Protein 4BJ1 (pdb70)

Nearest PDB structures (foldseek):
  4bj1-assembly1_A-2  TM=1.004E+00  e=2.760E-48  Saccharomyces cerevisiae S288C
  4bj6-assembly1_B  TM=9.660E-01  e=1.696E-40  Saccharomyces cerevisiae
  7tji-assembly1_D  TM=7.196E-01  e=2.154E-09  Saccharomyces cerevisiae
  7tjh-assembly1_D  TM=7.181E-01  e=1.135E-08  Saccharomyces cerevisiae
  5zr1-assembly1_D  TM=7.259E-01  e=1.060E-07  Saccharomyces cerevisiae S288C

CATH classification: 1.20.120.1650 (+1 more: 3.40.50.12060)

Foldseek 3Di:
DAPLVVVLVQLLVLLVVLLLAPVLPVVLLVVLLVQPQDQAAEEEEEAPCQAPSSVSNSVVSNVVSNVVHPAAEAEAECAVQFVVVDPVLVVQVVRVVPPPDQAYEYEYEEEAAVHGDPVSLVVVLVSVQVQVVDRSYYYYYYYYYCDPVNQVVNCVSDPHDYDYHYDDDDDLVRVLVSLLVSSQDCPPPPDPLSVVSNVLSVVQCVVCPFQNVQQSVVLSVDSHNSVQSSQQLSCLSVVDPGSVSSSCCRGPVRHSVRPDD

Secondary structure (DSSP, 8-state):
---HHHHHHHHHHHHHHHHH--TT-HHHHHHHHHHHSSSS-EEEEEE----HHHHHHHHHHHHHHHHH-SSEEEEEE-HHHH----HHHHHHHHHHT-TT-SSEEEEEEEEE-----HHHHHHHHHHHHHHHH-TTEEEEEEEEE--HHHHHHHHHH-SSPEEEEEPPPPPHHHHHHHHHHHT---SSTT-HHHHHHHHHHHHHHHSTTSHHHHHHHHHHH-SSHHHHHHHHHHHHHHH-SSHHHHHHIIIII--TTTS--

Radius of gyration: 22.46 Å; Cα contacts (8 Å, |Δi|>4): 338; chains: 1; bounding box: 41×47×64 Å

Structure (mmCIF, N/CA/C/O backbone):
data_4BJ1
#
_entry.id   4BJ1
#
_cell.length_a   78.360
_cell.length_b   78.360
_cell.length_c   236.210
_cell.angle_alpha   90.00
_cell.angle_beta   90.00
_cell.angle_gamma   120.00
#
_symmetry.space_group_name_H-M   'P 65 2 2'
#
loop_
_entity.id
_entity.type
_entity.pdbx_description
1 polymer 'PROTEIN RIF2'
2 non-polymer 'CHLORIDE ION'
3 water water
#
loop_
_atom_site.group_PDB
_atom_site.id
_atom_site.type_symbol
_atom_site.label_atom_id
_atom_site.label_alt_id
_atom_site.label_comp_id
_atom_site.label_asym_id
_atom_site.label_entity_id
_atom_site.label_seq_id
_atom_site.pdbx_PDB_ins_code
_atom_site.Cartn_x
_atom_site.Cartn_y
_atom_site.Cartn_z
_atom_site.occupancy
_atom_site.B_iso_or_equiv
_atom_site.auth_seq_id
_atom_site.auth_comp_id
_atom_site.auth_asym_id
_atom_site.auth_atom_id
_atom_site.pdbx_PDB_model_num
ATOM 1 N N . HIS A 1 7 ? 48.787 29.420 -0.159 1.00 118.30 68 HIS A N 1
ATOM 2 C CA . HIS A 1 7 ? 47.616 29.259 -1.019 1.00 116.92 68 HIS A CA 1
ATOM 3 C C . HIS A 1 7 ? 46.514 28.334 -0.417 1.00 116.13 68 HIS A C 1
ATOM 4 O O . HIS A 1 7 ? 45.324 28.575 -0.668 1.00 114.98 68 HIS A O 1
ATOM 6 N N . VAL A 1 8 ? 46.890 27.288 0.368 1.00 108.36 69 VAL A N 1
ATOM 7 C CA . VAL A 1 8 ? 45.880 26.394 0.973 1.00 102.73 69 VAL A CA 1
ATOM 8 C C . VAL A 1 8 ? 45.904 26.523 2.487 1.00 102.00 69 VAL A C 1
ATOM 9 O O . VAL A 1 8 ? 46.574 25.748 3.182 1.00 101.69 69 VAL A O 1
ATOM 13 N N . PHE A 1 9 ? 45.156 27.516 2.987 1.00 94.68 70 PHE A N 1
ATOM 14 C CA . PHE A 1 9 ? 45.103 27.903 4.390 1.00 90.96 70 PHE A CA 1
ATOM 15 C C . PHE A 1 9 ? 44.455 26.833 5.281 1.00 90.81 70 PHE A C 1
ATOM 16 O O . PHE A 1 9 ? 43.238 26.819 5.559 1.00 89.99 70 PHE A O 1
ATOM 24 N N . TYR A 1 10 ? 45.319 25.889 5.678 1.00 83.30 71 TYR A N 1
ATOM 25 C CA . TYR A 1 10 ? 44.974 24.757 6.513 1.00 78.49 71 TYR A CA 1
ATOM 26 C C . TYR A 1 10 ? 44.708 25.247 7.937 1.00 81.04 71 TYR A C 1
ATOM 27 O O . TYR A 1 10 ? 43.794 24.742 8.575 1.00 80.34 71 TYR A O 1
ATOM 36 N N . GLN A 1 11 ? 45.424 26.284 8.397 1.00 75.88 72 GLN A N 1
ATOM 37 C CA . GLN A 1 11 ? 45.207 26.885 9.705 1.00 73.64 72 GLN A CA 1
ATOM 38 C C . GLN A 1 11 ? 43.739 27.313 9.894 1.00 74.64 72 GLN A C 1
ATOM 39 O O . GLN A 1 11 ? 43.206 27.175 10.991 1.00 73.84 72 GLN A O 1
ATOM 45 N N . LYS A 1 12 ? 43.085 27.797 8.828 1.00 70.71 73 LYS A N 1
ATOM 46 C CA . LYS A 1 12 ? 41.674 28.180 8.874 1.00 68.70 73 LYS A CA 1
ATOM 47 C C . LYS A 1 12 ? 40.814 26.927 9.127 1.00 72.60 73 LYS A C 1
ATOM 48 O O . LYS A 1 12 ? 39.979 26.955 10.034 1.00 72.69 73 LYS A O 1
ATOM 54 N N . PHE A 1 13 ? 41.068 25.819 8.368 1.00 67.04 74 PHE A N 1
ATOM 55 C CA . PHE A 1 13 ? 40.384 24.539 8.495 1.00 63.18 74 PHE A CA 1
ATOM 56 C C . PHE A 1 13 ? 40.655 23.967 9.870 1.00 68.20 74 PHE A C 1
ATOM 57 O O . PHE A 1 13 ? 39.707 23.668 10.592 1.00 67.91 74 PHE A O 1
ATOM 65 N N . LYS A 1 14 ? 41.951 23.819 10.237 1.00 64.63 75 LYS A N 1
ATOM 66 C CA . LYS A 1 14 ? 42.438 23.275 11.498 1.00 62.49 75 LYS A CA 1
ATOM 67 C C . LYS A 1 14 ? 41.696 23.897 12.663 1.00 66.48 75 LYS A C 1
ATOM 68 O O . LYS A 1 14 ? 41.080 23.161 13.436 1.00 65.39 75 LYS A O 1
ATOM 74 N N . SER A 1 15 ? 41.732 25.253 12.776 1.00 62.87 76 SER A N 1
ATOM 75 C CA . SER A 1 15 ? 41.107 25.970 13.878 1.00 61.39 76 SER A CA 1
ATOM 76 C C . SER A 1 15 ? 39.581 25.759 13.916 1.00 64.27 76 SER A C 1
ATOM 77 O O . SER A 1 15 ? 39.011 25.590 15.002 1.00 61.83 76 SER A O 1
ATOM 80 N N . MET A 1 16 ? 38.931 25.749 12.736 1.00 61.03 77 MET A N 1
ATOM 81 C CA . MET A 1 16 ? 37.482 25.589 12.623 1.00 59.81 77 MET A CA 1
ATOM 82 C C . MET A 1 16 ? 37.053 24.155 12.925 1.00 64.03 77 MET A C 1
ATOM 83 O O . MET A 1 16 ? 35.985 23.936 13.521 1.00 63.86 77 MET A O 1
ATOM 88 N N . ALA A 1 17 ? 37.883 23.182 12.501 1.00 60.05 78 ALA A N 1
ATOM 89 C CA . ALA A 1 17 ? 37.657 21.760 12.718 1.00 58.70 78 ALA A CA 1
ATOM 90 C C . ALA A 1 17 ? 37.819 21.490 14.210 1.00 64.07 78 ALA A C 1
ATOM 91 O O . ALA A 1 17 ? 36.976 20.818 14.796 1.00 65.03 78 ALA A O 1
ATOM 93 N N . LEU A 1 18 ? 38.847 22.067 14.843 1.00 60.65 79 LEU A N 1
ATOM 94 C CA . LEU A 1 18 ? 39.055 21.898 16.270 1.00 60.33 79 LEU A CA 1
ATOM 95 C C . LEU A 1 18 ? 37.899 22.424 17.094 1.00 63.19 79 LEU A C 1
ATOM 96 O O . LEU A 1 18 ? 37.384 21.679 17.935 1.00 64.49 79 LEU A O 1
ATOM 101 N N . GLN A 1 19 ? 37.389 23.629 16.764 1.00 57.03 80 GLN A N 1
ATOM 102 C CA . GLN A 1 19 ? 36.212 24.185 17.434 1.00 53.91 80 GLN A CA 1
ATOM 103 C C . GLN A 1 19 ? 34.959 23.339 17.177 1.00 57.68 80 GLN A C 1
ATOM 104 O O . GLN A 1 19 ? 34.252 23.054 18.139 1.00 57.73 80 GLN A O 1
ATOM 110 N N . GLU A 1 20 ? 34.717 22.876 15.918 1.00 53.54 81 GLU A N 1
ATOM 111 C CA . GLU A 1 20 ? 33.527 22.074 15.655 1.00 52.87 81 GLU A CA 1
ATOM 112 C C . GLU A 1 20 ? 33.570 20.730 16.316 1.00 62.18 81 GLU A C 1
ATOM 113 O O . GLU A 1 20 ? 32.547 20.307 16.836 1.00 63.16 81 GLU A O 1
ATOM 119 N N . LEU A 1 21 ? 34.739 20.057 16.325 1.00 61.09 82 LEU A N 1
ATOM 120 C CA . LEU A 1 21 ? 34.895 18.753 16.972 1.00 60.85 82 LEU A CA 1
ATOM 121 C C . LEU A 1 21 ? 34.590 18.943 18.475 1.00 63.42 82 LEU A C 1
ATOM 122 O O . LEU A 1 21 ? 33.786 18.187 19.025 1.00 62.15 82 LEU A O 1
ATOM 127 N N . GLY A 1 22 ? 35.089 20.048 19.053 1.00 59.57 83 GLY A N 1
ATOM 128 C CA . GLY A 1 22 ? 34.795 20.437 20.427 1.00 58.76 83 GLY A CA 1
ATOM 129 C C . GLY A 1 22 ? 33.302 20.553 20.667 1.00 63.26 83 GLY A C 1
ATOM 130 O O . GLY A 1 22 ? 32.745 19.864 21.522 1.00 64.44 83 GLY A O 1
ATOM 131 N N . THR A 1 23 ? 32.636 21.361 19.851 1.00 59.55 84 THR A N 1
ATOM 132 C CA . THR A 1 23 ? 31.184 21.577 19.844 1.00 59.05 84 THR A CA 1
ATOM 133 C C . THR A 1 23 ? 30.386 20.283 19.655 1.00 66.19 84 THR A C 1
ATOM 134 O O . THR A 1 23 ? 29.436 20.047 20.404 1.00 68.98 84 THR A O 1
ATOM 138 N N . ASN A 1 24 ? 30.768 19.466 18.663 1.00 62.30 85 ASN A N 1
ATOM 139 C CA . ASN A 1 24 ? 30.145 18.185 18.345 1.00 63.47 85 ASN A CA 1
ATOM 140 C C . ASN A 1 24 ? 30.148 17.260 19.535 1.00 67.15 85 ASN A C 1
ATOM 141 O O . ASN A 1 24 ? 29.096 16.739 19.854 1.00 68.15 85 ASN A O 1
ATOM 146 N N . TYR A 1 25 ? 31.297 17.095 20.215 1.00 62.57 86 TYR A N 1
ATOM 147 C CA . TYR A 1 25 ? 31.427 16.290 21.428 1.00 62.97 86 TYR A CA 1
ATOM 148 C C . TYR A 1 25 ? 30.462 16.783 22.499 1.00 69.47 86 TYR A C 1
ATOM 149 O O . TYR A 1 25 ? 29.691 15.982 23.032 1.00 72.67 86 TYR A O 1
ATOM 158 N N . LEU A 1 26 ? 30.462 18.102 22.776 1.00 64.15 87 LEU A N 1
ATOM 159 C CA . LEU A 1 26 ? 29.618 18.693 23.825 1.00 63.80 87 LEU A CA 1
ATOM 160 C C . LEU A 1 26 ? 28.121 18.783 23.495 1.00 68.71 87 LEU A C 1
ATOM 161 O O . LEU A 1 26 ? 27.328 19.214 24.348 1.00 69.59 87 LEU A O 1
ATOM 166 N N . SER A 1 27 ? 27.736 18.377 22.276 1.00 65.25 88 SER A N 1
ATOM 167 C CA . SER A 1 27 ? 26.359 18.393 21.791 1.00 65.54 88 SER A CA 1
ATOM 168 C C . SER A 1 27 ? 25.477 17.424 22.568 1.00 71.52 88 SER A C 1
ATOM 169 O O . SER A 1 27 ? 25.910 16.307 22.894 1.00 72.12 88 SER A O 1
ATOM 172 N N . ILE A 1 28 ? 24.238 17.864 22.859 1.00 69.09 89 ILE A N 1
ATOM 173 C CA . ILE A 1 28 ? 23.187 17.085 23.543 1.00 71.01 89 ILE A CA 1
ATOM 174 C C . ILE A 1 28 ? 21.932 17.019 22.645 1.00 80.57 89 ILE A C 1
ATOM 175 O O . ILE A 1 28 ? 20.802 17.007 23.126 1.00 83.49 89 ILE A O 1
ATOM 180 N N . SER A 1 29 ? 22.152 17.004 21.322 1.00 78.81 90 SER A N 1
ATOM 181 C CA . SER A 1 29 ? 21.106 16.971 20.304 1.00 81.99 90 SER A CA 1
ATOM 182 C C . SER A 1 29 ? 20.497 15.581 20.194 1.00 92.97 90 SER A C 1
ATOM 183 O O . SER A 1 29 ? 19.364 15.454 19.718 1.00 96.38 90 SER A O 1
ATOM 186 N N . TYR A 1 30 ? 21.245 14.533 20.637 1.00 91.01 91 TYR A N 1
ATOM 187 C CA . TYR A 1 30 ? 20.765 13.144 20.648 1.00 94.63 91 TYR A CA 1
ATOM 188 C C . TYR A 1 30 ? 19.631 12.986 21.671 1.00 102.46 91 TYR A C 1
ATOM 189 O O . TYR A 1 30 ? 18.781 12.107 21.521 1.00 107.46 91 TYR A O 1
ATOM 198 N N . VAL A 1 31 ? 19.602 13.877 22.681 1.00 95.72 92 VAL A N 1
ATOM 199 C CA . VAL A 1 31 ? 18.583 13.939 23.716 1.00 96.71 92 VAL A CA 1
ATOM 200 C C . VAL A 1 31 ? 17.880 15.350 23.654 1.00 100.88 92 VAL A C 1
ATOM 201 O O . VAL A 1 31 ? 18.129 16.225 24.491 1.00 98.42 92 VAL A O 1
ATOM 205 N N . PRO A 1 32 ? 17.010 15.595 22.628 1.00 100.21 93 PRO A N 1
ATOM 206 C CA . PRO A 1 32 ? 16.352 16.916 22.516 1.00 100.16 93 PRO A CA 1
ATOM 207 C C . PRO A 1 32 ? 15.476 17.281 23.707 1.00 105.77 93 PRO A C 1
ATOM 208 O O . PRO A 1 32 ? 15.297 18.461 24.000 1.00 104.54 93 PRO A O 1
ATOM 212 N N . SER A 1 33 ? 14.950 16.256 24.396 1.00 104.90 94 SER A N 1
ATOM 213 C CA . SER A 1 33 ? 14.128 16.370 25.592 1.00 106.28 94 SER A CA 1
ATOM 214 C C . SER A 1 33 ? 14.893 17.047 26.728 1.00 107.85 94 SER A C 1
ATOM 215 O O . SER A 1 33 ? 14.261 17.703 27.554 1.00 108.58 94 SER A O 1
ATOM 218 N N . LEU A 1 34 ? 16.245 16.915 26.753 1.00 101.32 95 LEU A N 1
ATOM 219 C CA . LEU A 1 34 ? 17.103 17.498 27.792 1.00 98.47 95 LEU A CA 1
ATOM 220 C C . LEU A 1 34 ? 17.192 19.019 27.731 1.00 103.93 95 LEU A C 1
ATOM 221 O O . LEU A 1 34 ? 17.017 19.670 28.761 1.00 104.29 95 LEU A O 1
ATOM 226 N N . SER A 1 35 ? 17.497 19.580 26.547 1.00 100.54 96 SER A N 1
ATOM 227 C CA . SER A 1 35 ? 17.617 21.026 26.326 1.00 99.79 96 SER A CA 1
ATOM 228 C C . SER A 1 35 ? 16.361 21.758 26.841 1.00 106.77 96 SER A C 1
ATOM 229 O O . SER A 1 35 ? 16.481 22.746 27.573 1.00 106.28 96 SER A O 1
ATOM 232 N N . LYS A 1 36 ? 15.170 21.220 26.521 1.00 106.18 97 LYS A N 1
ATOM 233 C CA . LYS A 1 36 ? 13.889 21.745 26.977 1.00 109.01 97 LYS A CA 1
ATOM 234 C C . LYS A 1 36 ? 13.745 21.568 28.501 1.00 113.29 97 LYS A C 1
ATOM 235 O O . LYS A 1 36 ? 13.281 22.491 29.175 1.00 114.25 97 LYS A O 1
ATOM 237 N N . PHE A 1 37 ? 14.171 20.400 29.044 1.00 108.09 98 PHE A N 1
ATOM 238 C CA . PHE A 1 37 ? 14.102 20.093 30.481 1.00 107.01 98 PHE A CA 1
ATOM 239 C C . PHE A 1 37 ? 14.920 21.083 31.290 1.00 106.69 98 PHE A C 1
ATOM 240 O O . PHE A 1 37 ? 14.514 21.462 32.385 1.00 106.49 98 PHE A O 1
ATOM 248 N N . LEU A 1 38 ? 16.058 21.515 30.733 1.00 100.21 99 LEU A N 1
ATOM 249 C CA . LEU A 1 38 ? 16.943 22.463 31.387 1.00 97.38 99 LEU A CA 1
ATOM 250 C C . LEU A 1 38 ? 16.326 23.847 31.464 1.00 105.62 99 LEU A C 1
ATOM 251 O O . LEU A 1 38 ? 16.052 24.287 32.577 1.00 106.54 99 LEU A O 1
ATOM 256 N N . SER A 1 39 ? 15.999 24.489 30.314 1.00 104.05 100 SER A N 1
ATOM 257 C CA . SER A 1 39 ? 15.359 25.823 30.302 1.00 105.72 100 SER A CA 1
ATOM 258 C C . SER A 1 39 ? 14.093 25.925 31.185 1.00 112.18 100 SER A C 1
ATOM 259 O O . SER A 1 39 ? 13.814 26.993 31.725 1.00 112.62 100 SER A O 1
ATOM 262 N N . LYS A 1 40 ? 13.354 24.808 31.329 1.00 110.53 101 LYS A N 1
ATOM 263 C CA . LYS A 1 40 ? 12.140 24.686 32.134 1.00 113.97 101 LYS A CA 1
ATOM 264 C C . LYS A 1 40 ? 12.468 24.824 33.631 1.00 120.17 101 LYS A C 1
ATOM 265 O O . LYS A 1 40 ? 11.797 25.574 34.351 1.00 122.18 101 LYS A O 1
ATOM 271 N N . ASN A 1 41 ? 13.497 24.094 34.094 1.00 115.04 102 ASN A N 1
ATOM 272 C CA . ASN A 1 41 ? 13.863 24.059 35.500 1.00 113.97 102 ASN A CA 1
ATOM 273 C C . ASN A 1 41 ? 14.900 25.093 35.912 1.00 115.53 102 ASN A C 1
ATOM 274 O O . ASN A 1 41 ? 14.820 25.580 37.036 1.00 116.57 102 ASN A O 1
ATOM 279 N N . LEU A 1 42 ? 15.856 25.432 35.032 1.00 108.91 103 LEU A N 1
ATOM 280 C CA . LEU A 1 42 ? 16.955 26.357 35.334 1.00 106.55 103 LEU A CA 1
ATOM 281 C C . LEU A 1 42 ? 16.682 27.824 35.091 1.00 110.83 103 LEU A C 1
ATOM 282 O O . LEU A 1 42 ? 17.183 28.647 35.863 1.00 110.04 103 LEU A O 1
ATOM 287 N N . ARG A 1 43 ? 15.974 28.161 33.986 1.00 107.54 104 ARG A N 1
ATOM 288 C CA . ARG A 1 43 ? 15.689 29.544 33.577 1.00 109.16 104 ARG A CA 1
ATOM 289 C C . ARG A 1 43 ? 14.395 30.091 34.200 1.00 114.76 104 ARG A C 1
ATOM 290 O O . ARG A 1 43 ? 13.667 30.841 33.551 1.00 119.50 104 ARG A O 1
ATOM 292 N N . SER A 1 44 ? 14.125 29.735 35.466 1.00 108.25 105 SER A N 1
ATOM 293 C CA . SER A 1 44 ? 12.964 30.211 36.223 1.00 110.42 105 SER A CA 1
ATOM 294 C C . SER A 1 44 ? 13.398 30.663 37.616 1.00 110.66 105 SER A C 1
ATOM 295 O O . SER A 1 44 ? 14.590 30.619 37.931 1.00 105.83 105 SER A O 1
ATOM 298 N N . MET A 1 45 ? 12.442 31.130 38.434 1.00 110.02 106 MET A N 1
ATOM 299 C CA . MET A 1 45 ? 12.709 31.602 39.792 1.00 107.73 106 MET A CA 1
ATOM 300 C C . MET A 1 45 ? 12.192 30.586 40.827 1.00 109.29 106 MET A C 1
ATOM 301 O O . MET A 1 45 ? 12.133 30.886 42.024 1.00 107.46 106 MET A O 1
ATOM 306 N N . LYS A 1 46 ? 11.852 29.364 40.356 1.00 106.44 107 LYS A N 1
ATOM 307 C CA . LYS A 1 46 ? 11.364 28.261 41.187 1.00 106.98 107 LYS A CA 1
ATOM 308 C C . LYS A 1 46 ? 12.536 27.383 41.658 1.00 106.20 107 LYS A C 1
ATOM 309 O O . LYS A 1 46 ? 13.394 27.030 40.849 1.00 102.54 107 LYS A O 1
ATOM 311 N N . ASN A 1 47 ? 12.587 27.054 42.971 1.00 102.93 108 ASN A N 1
ATOM 312 C CA . ASN A 1 47 ? 13.639 26.188 43.522 1.00 99.67 108 ASN A CA 1
ATOM 313 C C . ASN A 1 47 ? 13.382 24.764 43.063 1.00 107.26 108 ASN A C 1
ATOM 314 O O . ASN A 1 47 ? 12.266 24.273 43.232 1.00 111.87 108 ASN A O 1
ATOM 319 N N . CYS A 1 48 ? 14.387 24.085 42.510 1.00 102.67 109 CYS A N 1
ATOM 320 C CA . CYS A 1 48 ? 14.220 22.665 42.195 1.00 104.97 109 CYS A CA 1
ATOM 321 C C . CYS A 1 48 ? 15.520 21.892 42.306 1.00 99.91 109 CYS A C 1
ATOM 322 O O . CYS A 1 48 ? 16.613 22.442 42.183 1.00 95.22 109 CYS A O 1
ATOM 325 N N . ILE A 1 49 ? 15.357 20.616 42.620 1.00 95.06 110 ILE A N 1
ATOM 326 C CA . ILE A 1 49 ? 16.406 19.644 42.764 1.00 92.05 110 ILE A CA 1
ATOM 327 C C . ILE A 1 49 ? 16.289 18.731 41.551 1.00 96.59 110 ILE A C 1
ATOM 328 O O . ILE A 1 49 ? 15.209 18.189 41.298 1.00 99.83 110 ILE A O 1
ATOM 333 N N . VAL A 1 50 ? 17.383 18.620 40.767 1.00 89.92 111 VAL A N 1
ATOM 334 C CA . VAL A 1 50 ? 17.444 17.791 39.561 1.00 90.25 111 VAL A CA 1
ATOM 335 C C . VAL A 1 50 ? 18.477 16.687 39.731 1.00 92.95 111 VAL A C 1
ATOM 336 O O . VAL A 1 50 ? 19.619 16.968 40.089 1.00 90.55 111 VAL A O 1
ATOM 340 N N . PHE A 1 51 ? 18.083 15.441 39.439 1.00 91.60 112 PHE A N 1
ATOM 341 C CA . PHE A 1 51 ? 18.968 14.281 39.438 1.00 90.50 112 PHE A CA 1
ATOM 342 C C . PHE A 1 51 ? 19.212 13.868 37.995 1.00 92.16 112 PHE A C 1
ATOM 343 O O . PHE A 1 51 ? 18.281 13.814 37.190 1.00 93.66 112 PHE A O 1
ATOM 351 N N . PHE A 1 52 ? 20.473 13.596 37.662 1.00 85.11 113 PHE A N 1
ATOM 352 C CA . PHE A 1 52 ? 20.869 13.138 36.331 1.00 82.04 113 PHE A CA 1
ATOM 353 C C . PHE A 1 52 ? 21.355 11.703 36.500 1.00 87.82 113 PHE A C 1
ATOM 354 O O . PHE A 1 52 ? 22.488 11.479 36.944 1.00 85.65 113 PHE A O 1
ATOM 362 N N . ASP A 1 53 ? 20.442 10.736 36.284 1.00 88.98 114 ASP A N 1
ATOM 363 C CA . ASP A 1 53 ? 20.753 9.312 36.439 1.00 91.46 114 ASP A CA 1
ATOM 364 C C . ASP A 1 53 ? 21.242 8.736 35.125 1.00 92.85 114 ASP A C 1
ATOM 365 O O . ASP A 1 53 ? 20.936 9.271 34.058 1.00 91.46 114 ASP A O 1
ATOM 370 N N . LYS A 1 54 ? 21.980 7.618 35.218 1.00 88.82 115 LYS A N 1
ATOM 371 C CA . LYS A 1 54 ? 22.553 6.885 34.106 1.00 87.87 115 LYS A CA 1
ATOM 372 C C . LYS A 1 54 ? 23.550 7.768 33.318 1.00 88.67 115 LYS A C 1
ATOM 373 O O . LYS A 1 54 ? 23.699 7.612 32.092 1.00 89.79 115 LYS A O 1
ATOM 375 N N . VAL A 1 55 ? 24.261 8.681 34.042 1.00 81.42 116 VAL A N 1
ATOM 376 C CA . VAL A 1 55 ? 25.325 9.526 33.449 1.00 78.43 116 VAL A CA 1
ATOM 377 C C . VAL A 1 55 ? 26.566 8.636 33.569 1.00 81.67 116 VAL A C 1
ATOM 378 O O . VAL A 1 55 ? 27.270 8.641 34.592 1.00 80.78 116 VAL A O 1
ATOM 382 N N . GLU A 1 56 ? 26.715 7.753 32.561 1.00 78.02 117 GLU A N 1
ATOM 383 C CA . GLU A 1 56 ? 27.697 6.675 32.532 1.00 77.74 117 GLU A CA 1
ATOM 384 C C . GLU A 1 56 ? 28.966 7.000 31.832 1.00 79.18 117 GLU A C 1
ATOM 385 O O . GLU A 1 56 ? 29.898 6.182 31.810 1.00 78.75 117 GLU A O 1
ATOM 391 N N . HIS A 1 57 ? 29.007 8.190 31.228 1.00 74.33 118 HIS A N 1
ATOM 392 C CA . HIS A 1 57 ? 30.139 8.607 30.422 1.00 72.57 118 HIS A CA 1
ATOM 393 C C . HIS A 1 57 ? 30.557 10.017 30.666 1.00 74.94 118 HIS A C 1
ATOM 394 O O . HIS A 1 57 ? 29.731 10.903 30.870 1.00 71.71 118 HIS A O 1
ATOM 401 N N . ILE A 1 58 ? 31.864 10.233 30.615 1.00 74.88 119 ILE A N 1
ATOM 402 C CA . ILE A 1 58 ? 32.400 11.569 30.796 1.00 75.08 119 ILE A CA 1
ATOM 403 C C . ILE A 1 58 ? 31.910 12.500 29.672 1.00 76.79 119 ILE A C 1
ATOM 404 O O . ILE A 1 58 ? 31.605 13.660 29.947 1.00 75.96 119 ILE A O 1
ATOM 409 N N . HIS A 1 59 ? 31.725 11.938 28.452 1.00 72.06 120 HIS A N 1
ATOM 410 C CA . HIS A 1 59 ? 31.175 12.608 27.279 1.00 72.08 120 HIS A CA 1
ATOM 411 C C . HIS A 1 59 ? 29.821 13.220 27.592 1.00 75.93 120 HIS A C 1
ATOM 412 O O . HIS A 1 59 ? 29.563 14.358 27.190 1.00 79.50 120 HIS A O 1
ATOM 419 N N . GLN A 1 60 ? 28.954 12.457 28.278 1.00 69.21 121 GLN A N 1
ATOM 420 C CA . GLN A 1 60 ? 27.598 12.840 28.650 1.00 69.16 121 GLN A CA 1
ATOM 421 C C . GLN A 1 60 ? 27.615 13.951 29.675 1.00 74.04 121 GLN A C 1
ATOM 422 O O . GLN A 1 60 ? 26.901 14.929 29.505 1.00 75.26 121 GLN A O 1
ATOM 428 N N . TYR A 1 61 ? 28.406 13.787 30.750 1.00 69.56 122 TYR A N 1
ATOM 429 C CA . TYR A 1 61 ? 28.585 14.750 31.827 1.00 67.61 122 TYR A CA 1
ATOM 430 C C . TYR A 1 61 ? 29.011 16.108 31.261 1.00 73.30 122 TYR A C 1
ATOM 431 O O . TYR A 1 61 ? 28.360 17.119 31.569 1.00 74.27 122 TYR A O 1
ATOM 440 N N . ALA A 1 62 ? 30.071 16.130 30.397 1.00 68.80 123 ALA A N 1
ATOM 441 C CA . ALA A 1 62 ? 30.574 17.346 29.749 1.00 68.28 123 ALA A CA 1
ATOM 442 C C . ALA A 1 62 ? 29.440 18.039 28.946 1.00 76.26 123 ALA A C 1
ATOM 443 O O . ALA A 1 62 ? 29.275 19.261 29.038 1.00 77.67 123 ALA A O 1
ATOM 445 N N . GLY A 1 63 ? 28.626 17.235 28.254 1.00 73.71 124 GLY A N 1
ATOM 446 C CA . GLY A 1 63 ? 27.497 17.702 27.462 1.00 75.27 124 GLY A CA 1
ATOM 447 C C . GLY A 1 63 ? 26.405 18.339 28.292 1.00 78.42 124 GLY A C 1
ATOM 448 O O . GLY A 1 63 ? 25.881 19.385 27.915 1.00 80.83 124 GLY A O 1
ATOM 449 N N . ILE A 1 64 ? 26.044 17.706 29.410 1.00 73.28 125 ILE A N 1
ATOM 450 C CA . ILE A 1 64 ? 24.995 18.174 30.318 1.00 73.56 125 ILE A CA 1
ATOM 451 C C . ILE A 1 64 ? 25.483 19.449 30.947 1.00 80.45 125 ILE A C 1
ATOM 452 O O . ILE A 1 64 ? 24.742 20.437 31.014 1.00 80.67 125 ILE A O 1
ATOM 457 N N . ASP A 1 65 ? 26.749 19.417 31.414 1.00 78.16 126 ASP A N 1
ATOM 458 C CA . ASP A 1 65 ? 27.360 20.550 32.073 1.00 77.85 126 ASP A CA 1
ATOM 459 C C . ASP A 1 65 ? 27.340 21.798 31.193 1.00 82.83 126 ASP A C 1
ATOM 460 O O . ASP A 1 65 ? 26.788 22.802 31.648 1.00 83.86 126 ASP A O 1
ATOM 465 N N . ARG A 1 66 ? 27.833 21.712 29.921 1.00 77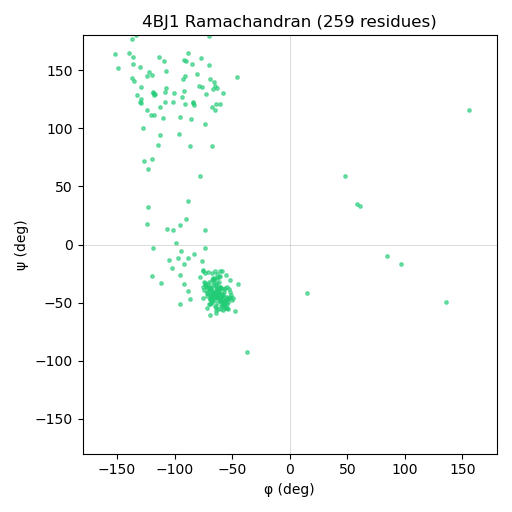.85 127 ARG A N 1
ATOM 466 C CA . ARG A 1 66 ? 27.803 22.829 28.987 1.00 80.12 127 ARG A CA 1
ATOM 467 C C . ARG A 1 66 ? 26.371 23.349 28.784 1.00 85.75 127 ARG A C 1
ATOM 468 O O . ARG A 1 66 ? 26.160 24.559 28.808 1.00 87.43 127 ARG A O 1
ATOM 476 N N . ALA A 1 67 ? 25.400 22.439 28.593 1.00 81.44 128 ALA A N 1
ATOM 477 C CA . ALA A 1 67 ? 23.996 22.785 28.402 1.00 82.90 128 ALA A CA 1
ATOM 478 C C . ALA A 1 67 ? 23.451 23.540 29.621 1.00 87.66 128 ALA A C 1
ATOM 479 O O . ALA A 1 67 ? 22.662 24.470 29.450 1.00 89.16 128 ALA A O 1
ATOM 481 N N . VAL A 1 68 ? 23.906 23.163 30.848 1.00 82.89 129 VAL A N 1
ATOM 482 C CA . VAL A 1 68 ? 23.531 23.817 32.105 1.00 81.59 129 VAL A CA 1
ATOM 483 C C . VAL A 1 68 ? 24.173 25.200 32.108 1.00 88.56 129 VAL A C 1
ATOM 484 O O . VAL A 1 68 ? 23.466 26.197 32.286 1.00 88.69 129 VAL A O 1
ATOM 488 N N . SER A 1 69 ? 25.510 25.240 31.834 1.00 87.05 130 SER A N 1
ATOM 489 C CA . SER A 1 69 ? 26.382 26.416 31.730 1.00 89.11 130 SER A CA 1
ATOM 490 C C . SER A 1 69 ? 25.747 27.480 30.803 1.00 97.60 130 SER A C 1
ATOM 491 O O . SER A 1 69 ? 25.626 28.639 31.204 1.00 100.52 130 SER A O 1
ATOM 494 N N . GLU A 1 70 ? 25.237 27.062 29.639 1.00 94.70 131 GLU A N 1
ATOM 495 C CA . GLU A 1 70 ? 24.582 27.938 28.682 1.00 98.90 131 GLU A CA 1
ATOM 496 C C . GLU A 1 70 ? 23.226 28.403 29.141 1.00 103.90 131 GLU A C 1
ATOM 497 O O . GLU A 1 70 ? 22.904 29.563 28.915 1.00 106.96 131 GLU A O 1
ATOM 503 N N . THR A 1 71 ? 22.408 27.516 29.739 1.00 99.67 132 THR A N 1
ATOM 504 C CA . THR A 1 71 ? 21.052 27.874 30.206 1.00 101.23 132 THR A CA 1
ATOM 505 C C . THR A 1 71 ? 21.113 28.979 31.278 1.00 106.78 132 THR A C 1
ATOM 506 O O . THR A 1 71 ? 20.286 29.899 31.262 1.00 108.43 132 THR A O 1
ATOM 510 N N . LEU A 1 72 ? 22.134 28.913 32.158 1.00 102.35 133 LEU A N 1
ATOM 511 C CA . LEU A 1 72 ? 22.351 29.906 33.204 1.00 101.83 133 LEU A CA 1
ATOM 512 C C . LEU A 1 72 ? 22.837 31.252 32.631 1.00 111.91 133 LEU A C 1
ATOM 513 O O . LEU A 1 72 ? 22.595 32.305 33.238 1.00 112.94 133 LEU A O 1
ATOM 518 N N . SER A 1 73 ? 23.452 31.219 31.430 1.00 111.77 134 SER A N 1
ATOM 519 C CA . SER A 1 73 ? 23.892 32.425 30.713 1.00 116.19 134 SER A CA 1
ATOM 520 C C . SER A 1 73 ? 22.672 33.222 30.196 1.00 121.67 134 SER A C 1
ATOM 521 O O . SER A 1 73 ? 22.720 34.449 30.165 1.00 123.91 134 SER A O 1
ATOM 524 N N . LEU A 1 74 ? 21.573 32.520 29.841 1.00 117.98 135 LEU A N 1
ATOM 525 C CA . LEU A 1 74 ? 20.302 33.102 29.377 1.00 121.48 135 LEU A CA 1
ATOM 526 C C . LEU A 1 74 ? 19.587 33.876 30.506 1.00 124.24 135 LEU A C 1
ATOM 527 O O . LEU A 1 74 ? 18.862 34.831 30.220 1.00 127.33 135 LEU A O 1
ATOM 532 N N . VAL A 1 75 ? 19.775 33.431 31.777 1.00 116.21 136 VAL A N 1
ATOM 533 C CA . VAL A 1 75 ? 19.184 34.008 32.995 1.00 113.72 136 VAL A CA 1
ATOM 534 C C . VAL A 1 75 ? 19.618 35.474 33.171 1.00 118.25 136 VAL A C 1
ATOM 535 O O . VAL A 1 75 ? 20.820 35.763 33.245 1.00 116.31 136 VAL A O 1
ATOM 539 N N . ASP A 1 76 ? 18.619 36.384 33.211 1.00 117.62 137 ASP A N 1
ATOM 540 C CA . ASP A 1 76 ? 18.785 37.842 33.337 1.00 120.41 137 ASP A CA 1
ATOM 541 C C . ASP A 1 76 ? 18.797 38.348 34.818 1.00 118.91 137 ASP A C 1
ATOM 542 O O . ASP A 1 76 ? 18.539 39.537 35.087 1.00 122.03 137 ASP A O 1
ATOM 547 N N . ILE A 1 77 ? 19.116 37.430 35.756 1.00 105.96 138 ILE A N 1
ATOM 548 C CA . ILE A 1 77 ? 19.173 37.622 37.205 1.00 100.27 138 ILE A CA 1
ATOM 549 C C . ILE A 1 77 ? 20.515 37.078 37.692 1.00 96.65 138 ILE A C 1
ATOM 550 O O . ILE A 1 77 ? 21.078 36.208 37.028 1.00 96.86 138 ILE A O 1
ATOM 555 N N . ASN A 1 78 ? 21.050 37.589 38.809 1.00 87.63 139 ASN A N 1
ATOM 556 C CA . ASN A 1 78 ? 22.331 37.099 39.328 1.00 84.01 139 ASN A CA 1
ATOM 557 C C . ASN A 1 78 ? 22.328 35.587 39.630 1.00 84.85 139 ASN A C 1
ATOM 558 O O . ASN A 1 78 ? 21.403 35.068 40.258 1.00 83.95 139 ASN A O 1
ATOM 563 N N . VAL A 1 79 ? 23.352 34.880 39.117 1.00 79.54 140 VAL A N 1
ATOM 564 C CA . VAL A 1 79 ? 23.551 33.436 39.267 1.00 74.45 140 VAL A CA 1
ATOM 565 C C . VAL A 1 79 ? 24.876 33.254 39.988 1.00 78.64 140 VAL A C 1
ATOM 566 O O . VAL A 1 79 ? 25.847 33.912 39.637 1.00 80.20 140 VAL A O 1
ATOM 570 N N . VAL A 1 80 ? 24.875 32.437 41.055 1.00 75.24 141 VAL A N 1
ATOM 571 C CA . VAL A 1 80 ? 26.007 32.086 41.924 1.00 75.24 141 VAL A CA 1
ATOM 572 C C . VAL A 1 80 ? 26.174 30.569 41.819 1.00 81.27 141 VAL A C 1
ATOM 573 O O . VAL A 1 80 ? 25.185 29.858 41.621 1.00 80.68 141 VAL A O 1
ATOM 577 N N . ILE A 1 81 ? 27.425 30.087 41.889 1.00 79.76 142 ILE A N 1
ATOM 578 C CA . ILE A 1 81 ? 27.728 28.672 41.791 1.00 79.19 142 ILE A CA 1
ATOM 579 C C . ILE A 1 81 ? 28.396 28.203 43.060 1.00 83.67 142 ILE A C 1
ATOM 580 O O . ILE A 1 81 ? 29.363 28.822 43.520 1.00 85.72 142 ILE A O 1
ATOM 585 N N . ILE A 1 82 ? 27.895 27.087 43.610 1.00 78.15 143 ILE A N 1
ATOM 586 C CA . ILE A 1 82 ? 28.476 26.441 44.775 1.00 78.88 143 ILE A CA 1
ATOM 587 C C . ILE A 1 82 ? 28.667 24.976 44.436 1.00 84.30 143 ILE A C 1
ATOM 588 O O . ILE A 1 82 ? 27.723 24.313 44.012 1.00 81.09 143 ILE A O 1
ATOM 593 N N . GLU A 1 83 ? 29.925 24.508 44.520 1.00 85.53 144 GLU A N 1
ATOM 594 C CA . GLU A 1 83 ? 30.282 23.127 44.234 1.00 86.11 144 GLU A CA 1
ATOM 595 C C . GLU A 1 83 ? 30.292 22.386 45.566 1.00 95.85 144 GLU A C 1
ATOM 596 O O . GLU A 1 83 ? 31.132 22.653 46.436 1.00 100.03 144 GLU A O 1
ATOM 602 N N . MET A 1 84 ? 29.302 21.506 45.753 1.00 92.22 145 MET A N 1
ATOM 603 C CA . MET A 1 84 ? 29.062 20.782 47.003 1.00 94.41 145 MET A CA 1
ATOM 604 C C . MET A 1 84 ? 29.903 19.518 47.206 1.00 103.63 145 MET A C 1
ATOM 605 O O . MET A 1 84 ? 29.874 18.934 48.296 1.00 105.70 145 MET A O 1
ATOM 610 N N . ASN A 1 85 ? 30.647 19.106 46.165 1.00 102.41 146 ASN A N 1
ATOM 611 C CA . ASN A 1 85 ? 31.498 17.914 46.162 1.00 105.35 146 ASN A CA 1
ATOM 612 C C . ASN A 1 85 ? 32.521 17.902 47.270 1.00 119.02 146 ASN A C 1
ATOM 613 O O . ASN A 1 85 ? 32.543 16.961 48.072 1.00 121.39 146 ASN A O 1
ATOM 618 N N . ASP A 1 86 ? 33.330 18.975 47.346 1.00 121.02 147 ASP A N 1
ATOM 619 C CA . ASP A 1 86 ? 34.366 19.128 48.360 1.00 128.10 147 ASP A CA 1
ATOM 620 C C . ASP A 1 86 ? 33.795 19.144 49.788 1.00 135.98 147 ASP A C 1
ATOM 621 O O . ASP A 1 86 ? 34.432 18.620 50.695 1.00 141.05 147 ASP A O 1
ATOM 626 N N . TYR A 1 87 ? 32.570 19.668 49.959 1.00 129.94 148 TYR A N 1
ATOM 627 C CA . TYR A 1 87 ? 31.873 19.810 51.237 1.00 132.08 148 TYR A CA 1
ATOM 628 C C . TYR A 1 87 ? 31.347 18.518 51.904 1.00 137.26 148 TYR A C 1
ATOM 629 O O . TYR A 1 87 ? 31.631 18.293 53.083 1.00 141.74 148 TYR A O 1
ATOM 638 N N . LEU A 1 88 ? 30.533 17.720 51.175 1.00 129.88 149 LEU A N 1
ATOM 639 C CA . LEU A 1 88 ? 29.803 16.547 51.681 1.00 130.98 149 LEU A CA 1
ATOM 640 C C . LEU A 1 88 ? 30.539 15.199 51.684 1.00 137.73 149 LEU A C 1
ATOM 641 O O . LEU A 1 88 ? 30.444 14.480 52.685 1.00 142.15 149 LEU A O 1
ATOM 646 N N . MET A 1 89 ? 31.211 14.826 50.565 1.00 131.72 150 MET A N 1
ATOM 647 C CA . MET A 1 89 ? 31.912 13.541 50.397 1.00 133.70 150 MET A CA 1
ATOM 648 C C . MET A 1 89 ? 32.969 13.253 51.481 1.00 145.24 150 MET A C 1
ATOM 649 O O . MET A 1 89 ? 33.225 12.082 51.776 1.00 149.58 150 MET A O 1
ATOM 651 N N . LYS A 1 90 ? 33.539 14.319 52.094 1.00 143.20 151 LYS A N 1
ATOM 652 C CA . LYS A 1 90 ? 34.558 14.300 53.158 1.00 164.02 151 LYS A CA 1
ATOM 653 C C . LYS A 1 90 ? 34.396 13.178 54.197 1.00 178.85 151 LYS A C 1
ATOM 654 O O . LYS A 1 90 ? 35.255 12.305 54.311 1.00 135.21 151 LYS A O 1
ATOM 660 N N . THR A 1 126 ? 24.704 31.182 60.309 1.00 138.00 187 THR A N 1
ATOM 661 C CA . THR A 1 126 ? 25.224 30.593 61.543 1.00 144.64 187 THR A CA 1
ATOM 662 C C . THR A 1 126 ? 26.256 29.492 61.290 1.00 148.06 187 THR A C 1
ATOM 663 O O . THR A 1 126 ? 27.260 29.433 62.000 1.00 151.87 187 THR A O 1
ATOM 665 N N . SER A 1 127 ? 26.006 28.623 60.293 1.00 139.73 188 SER A N 1
ATOM 666 C CA . SER A 1 127 ? 26.899 27.515 59.931 1.00 139.57 188 SER A CA 1
ATOM 667 C C . SER A 1 127 ? 27.962 27.938 58.900 1.00 139.81 188 SER A C 1
ATOM 668 O O . SER A 1 127 ? 27.827 28.989 58.278 1.00 136.40 188 SER A O 1
ATOM 671 N N . ASP A 1 128 ? 29.013 27.119 58.732 1.00 137.68 189 ASP A N 1
ATOM 672 C CA . ASP A 1 128 ? 30.120 27.342 57.790 1.00 135.66 189 ASP A CA 1
ATOM 673 C C . ASP A 1 128 ? 29.604 27.536 56.359 1.00 129.14 189 ASP A C 1
ATOM 674 O O . ASP A 1 128 ? 30.029 28.463 55.663 1.00 126.78 189 ASP A O 1
ATOM 679 N N . LEU A 1 129 ? 28.699 26.631 55.933 1.00 120.16 190 LEU A N 1
ATOM 680 C CA . LEU A 1 129 ? 28.075 26.585 54.615 1.00 113.30 190 LEU A CA 1
ATOM 681 C C . LEU A 1 129 ? 27.218 27.817 54.397 1.00 114.81 190 LEU A C 1
ATOM 682 O O . LEU A 1 129 ? 27.438 28.544 53.432 1.00 112.18 190 LEU A O 1
ATOM 687 N N . MET A 1 130 ? 26.286 28.074 55.331 1.00 112.50 191 MET A N 1
ATOM 688 C CA . MET A 1 130 ? 25.381 29.219 55.357 1.00 110.63 191 MET A CA 1
ATOM 689 C C . MET A 1 130 ? 26.152 30.518 55.166 1.00 115.56 191 MET A C 1
ATOM 690 O O . MET A 1 130 ? 25.768 31.342 54.346 1.00 113.57 191 MET A O 1
ATOM 695 N N . MET A 1 131 ? 27.246 30.679 55.907 1.00 115.92 192 MET A N 1
ATOM 696 C CA . MET A 1 131 ? 28.110 31.848 55.878 1.00 117.69 192 MET A CA 1
ATOM 697 C C . MET A 1 131 ? 28.694 32.063 54.509 1.00 116.88 192 MET A C 1
ATOM 698 O O . MET A 1 131 ? 28.681 33.193 54.012 1.00 115.11 192 MET A O 1
ATOM 703 N N . MET A 1 132 ? 29.174 30.967 53.891 1.00 111.91 193 MET A N 1
ATOM 704 C CA . MET A 1 132 ? 29.770 30.966 52.562 1.00 109.70 193 MET A CA 1
ATOM 705 C C . MET A 1 132 ? 28.737 31.251 51.465 1.00 104.09 193 MET A C 1
ATOM 706 O O . MET A 1 132 ? 29.032 32.067 50.592 1.00 103.48 193 MET A O 1
ATOM 711 N N . VAL A 1 133 ? 27.535 30.602 51.520 1.00 93.90 194 VAL A N 1
ATOM 712 C CA . VAL A 1 133 ? 26.441 30.797 50.553 1.00 88.17 194 VAL A CA 1
ATOM 713 C C . VAL A 1 133 ? 26.011 32.258 50.559 1.00 90.28 194 VAL A C 1
ATOM 714 O O . VAL A 1 133 ? 25.944 32.872 49.498 1.00 88.08 194 VAL A O 1
ATOM 718 N N . MET A 1 134 ? 25.776 32.816 51.758 1.00 88.58 195 MET A N 1
ATOM 719 C CA . MET A 1 134 ? 25.336 34.198 51.958 1.00 88.90 195 MET A CA 1
ATOM 720 C C . MET A 1 134 ? 26.352 35.217 51.497 1.00 96.39 195 MET A C 1
ATOM 721 O O . MET A 1 134 ? 25.959 36.228 50.926 1.00 95.90 195 MET A O 1
ATOM 726 N N . ARG A 1 135 ? 27.650 34.954 51.725 1.00 97.30 196 ARG A N 1
ATOM 727 C CA . ARG A 1 135 ? 28.734 35.853 51.312 1.00 100.62 196 ARG A CA 1
ATOM 728 C C . ARG A 1 135 ? 28.690 36.065 49.799 1.00 101.62 196 ARG A C 1
ATOM 729 O O . ARG A 1 135 ? 28.787 37.208 49.331 1.00 103.28 196 ARG A O 1
ATOM 731 N N . LYS A 1 136 ? 28.489 34.949 49.050 1.00 92.94 197 LYS A N 1
ATOM 732 C CA . LYS A 1 136 ? 28.392 34.907 47.597 1.00 89.49 197 LYS A CA 1
ATOM 733 C C . LYS A 1 136 ? 27.158 35.663 47.151 1.00 91.73 197 LYS A C 1
ATOM 734 O O . LYS A 1 136 ? 27.293 36.607 46.378 1.00 92.46 197 LYS A O 1
ATOM 740 N N . ILE A 1 137 ? 25.974 35.308 47.720 1.00 86.24 198 ILE A N 1
ATOM 741 C CA . ILE A 1 137 ? 24.656 35.903 47.460 1.00 84.38 198 ILE A CA 1
ATOM 742 C C . ILE A 1 137 ? 24.606 37.378 47.810 1.00 90.99 198 ILE A C 1
ATOM 743 O O . ILE A 1 137 ? 23.784 38.087 47.247 1.00 90.32 198 ILE A O 1
ATOM 748 N N . ASN A 1 138 ? 25.483 37.861 48.690 1.00 92.57 199 ASN A N 1
ATOM 749 C CA . ASN A 1 138 ? 25.460 39.276 49.058 1.00 96.68 199 ASN A CA 1
ATOM 750 C C . ASN A 1 138 ? 25.992 40.238 47.973 1.00 104.61 199 ASN A C 1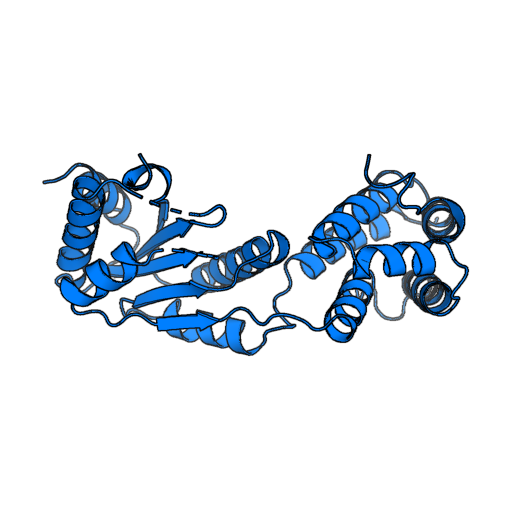
ATOM 751 O O . ASN A 1 138 ? 26.182 41.423 48.252 1.00 107.03 199 ASN A O 1
ATOM 756 N N . ASN A 1 139 ? 26.178 39.751 46.734 1.00 102.67 200 ASN A N 1
ATOM 757 C CA . ASN A 1 139 ? 26.606 40.581 45.605 1.00 105.93 200 ASN A CA 1
ATOM 758 C C . ASN A 1 139 ? 25.488 41.602 45.320 1.00 113.16 200 ASN A C 1
ATOM 759 O O . ASN A 1 139 ? 24.354 41.210 45.040 1.00 110.89 200 ASN A O 1
ATOM 764 N N . ASP A 1 140 ? 25.770 42.900 45.503 1.00 114.29 201 ASP A N 1
ATOM 765 C CA . ASP A 1 140 ? 24.754 43.930 45.262 1.00 115.14 201 ASP A CA 1
ATOM 766 C C . ASP A 1 140 ? 24.632 44.179 43.738 1.00 118.56 201 ASP A C 1
ATOM 767 O O . ASP A 1 140 ? 24.860 45.286 43.228 1.00 122.13 201 ASP A O 1
ATOM 772 N N . GLU A 1 141 ? 24.293 43.087 43.028 1.00 110.43 202 GLU A N 1
ATOM 773 C CA . GLU A 1 141 ? 24.142 42.982 41.585 1.00 111.10 202 GLU A CA 1
ATOM 774 C C . GLU A 1 141 ? 22.687 43.167 41.173 1.00 112.46 202 GLU A C 1
ATOM 775 O O . GLU A 1 141 ? 22.417 43.948 40.254 1.00 116.44 202 GLU A O 1
ATOM 781 N N . SER A 1 142 ? 21.761 42.405 41.820 1.00 101.55 203 SER A N 1
ATOM 782 C CA . SER A 1 142 ? 20.312 42.411 41.571 1.00 98.35 203 SER A CA 1
ATOM 783 C C . SER A 1 142 ? 19.578 42.030 42.836 1.00 93.50 203 SER A C 1
ATOM 784 O O . SER A 1 142 ? 20.211 41.536 43.759 1.00 91.88 203 SER A O 1
ATOM 787 N N . ILE A 1 143 ? 18.265 42.302 42.908 1.00 86.71 204 ILE A N 1
ATOM 788 C CA . ILE A 1 143 ? 17.428 42.000 44.073 1.00 83.67 204 ILE A CA 1
ATOM 789 C C . ILE A 1 143 ? 17.249 40.491 44.184 1.00 86.39 204 ILE A C 1
ATOM 790 O O . ILE A 1 143 ? 17.341 39.937 45.289 1.00 84.90 204 ILE A O 1
ATOM 795 N N . ASP A 1 144 ? 17.014 39.839 43.033 1.00 83.05 205 ASP A N 1
ATOM 796 C CA . ASP A 1 144 ? 16.830 38.395 42.946 1.00 81.25 205 ASP A CA 1
ATOM 797 C C . ASP A 1 144 ? 18.162 37.687 42.659 1.00 84.20 205 ASP A C 1
ATOM 798 O O . ASP A 1 144 ? 18.978 38.202 41.898 1.00 85.74 205 ASP A O 1
ATOM 803 N N . HIS A 1 145 ? 18.378 36.515 43.253 1.00 76.22 206 HIS A N 1
ATOM 804 C CA . HIS A 1 145 ? 19.593 35.723 43.066 1.00 74.62 206 HIS A CA 1
ATOM 805 C C . HIS A 1 145 ? 19.218 34.279 42.871 1.00 81.05 206 HIS A C 1
ATOM 806 O O . HIS A 1 145 ? 18.160 33.861 43.327 1.00 82.34 206 HIS A O 1
ATOM 813 N N . ILE A 1 146 ? 20.088 33.512 42.201 1.00 78.28 207 ILE A N 1
ATOM 814 C CA . ILE A 1 146 ? 19.933 32.080 41.972 1.00 77.20 207 ILE A CA 1
ATOM 815 C C . ILE A 1 146 ? 21.241 31.441 42.380 1.00 79.99 207 ILE A C 1
ATOM 816 O O . ILE A 1 146 ? 22.307 31.808 41.873 1.00 79.47 207 ILE A O 1
ATOM 821 N N . VAL A 1 147 ? 21.153 30.507 43.319 1.00 75.40 208 VAL A N 1
ATOM 822 C CA . VAL A 1 147 ? 22.283 29.752 43.809 1.00 73.90 208 VAL A CA 1
ATOM 823 C C . VAL A 1 147 ? 22.200 28.413 43.123 1.00 80.97 208 VAL A C 1
ATOM 824 O O . VAL A 1 147 ? 21.171 27.745 43.236 1.00 83.43 208 VAL A O 1
ATOM 828 N N . TYR A 1 148 ? 23.249 28.023 42.395 1.00 76.40 209 TYR A N 1
ATOM 829 C CA . TYR A 1 148 ? 23.289 26.737 41.729 1.00 75.64 209 TYR A CA 1
ATOM 830 C C . TYR A 1 148 ? 24.298 25.917 42.461 1.00 77.32 209 TYR A C 1
ATOM 831 O O . TYR A 1 148 ? 25.488 26.228 42.423 1.00 77.06 209 TYR A O 1
ATOM 840 N N . PHE A 1 149 ? 23.798 24.909 43.194 1.00 73.63 210 PHE A N 1
ATOM 841 C CA . PHE A 1 149 ? 24.582 23.951 43.970 1.00 73.21 210 PHE A CA 1
ATOM 842 C C . PHE A 1 149 ? 24.809 22.757 43.074 1.00 76.78 210 PHE A C 1
ATOM 843 O O . PHE A 1 149 ? 23.856 22.219 42.514 1.00 76.81 210 PHE A O 1
ATOM 851 N N . LYS A 1 150 ? 26.064 22.357 42.911 1.00 73.72 211 LYS A N 1
ATOM 852 C CA . LYS A 1 150 ? 26.422 21.255 42.029 1.00 73.93 211 LYS A CA 1
ATOM 853 C C . LYS A 1 150 ? 27.049 20.134 42.826 1.00 79.47 211 LYS A C 1
ATOM 854 O O . LYS A 1 150 ? 27.985 20.378 43.593 1.00 81.38 211 LYS A O 1
ATOM 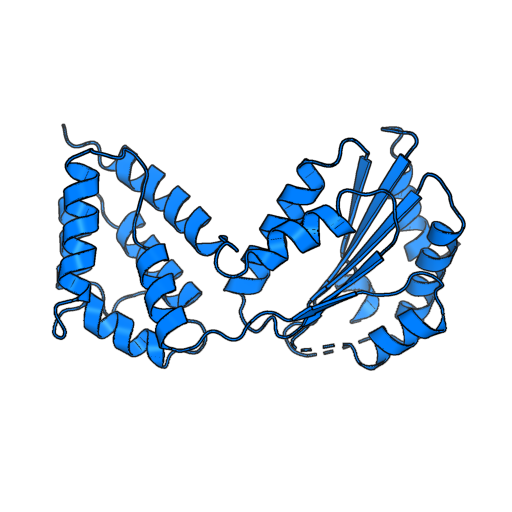860 N N . PHE A 1 151 ? 26.537 18.907 42.647 1.00 75.44 212 PHE A N 1
ATOM 861 C CA . PHE A 1 151 ? 27.062 17.724 43.323 1.00 77.15 212 PHE A CA 1
ATOM 862 C C . PHE A 1 151 ? 27.239 16.613 42.305 1.00 80.76 212 PHE A C 1
ATOM 863 O O . PHE A 1 151 ? 26.320 16.326 41.547 1.00 79.89 212 PHE A O 1
ATOM 871 N N . GLU A 1 152 ? 28.425 16.011 42.267 1.00 78.61 213 GLU A N 1
ATOM 872 C CA . GLU A 1 152 ? 28.769 14.979 41.301 1.00 79.62 213 GLU A CA 1
ATOM 873 C C . GLU A 1 152 ? 29.234 13.678 42.003 1.00 88.90 213 GLU A C 1
ATOM 874 O O . GLU A 1 152 ? 30.262 13.660 42.690 1.00 89.90 213 GLU A O 1
ATOM 880 N N . GLN A 1 153 ? 28.460 12.595 41.819 1.00 88.03 214 GLN A N 1
ATOM 881 C CA . GLN A 1 153 ? 28.719 11.280 42.402 1.00 92.01 214 GLN A CA 1
ATOM 882 C C . GLN A 1 153 ? 28.798 10.254 41.248 1.00 97.75 214 GLN A C 1
ATOM 883 O O . GLN A 1 153 ? 27.948 9.356 41.153 1.00 100.76 214 GLN A O 1
ATOM 885 N N . LEU A 1 154 ? 29.820 10.392 40.371 1.00 91.47 215 LEU A N 1
ATOM 886 C CA . LEU A 1 154 ? 29.925 9.591 39.147 1.00 91.02 215 LEU A CA 1
ATOM 887 C C . LEU A 1 154 ? 30.871 8.366 39.196 1.00 100.15 215 LEU A C 1
ATOM 888 O O . LEU A 1 154 ? 30.975 7.637 38.201 1.00 98.98 215 LEU A O 1
ATOM 893 N N . ASP A 1 155 ? 31.504 8.111 40.352 1.00 102.51 216 ASP A N 1
ATOM 894 C CA . ASP A 1 155 ? 32.350 6.927 40.574 1.00 106.94 216 ASP A CA 1
ATOM 895 C C . ASP A 1 155 ? 31.856 6.127 41.804 1.00 114.08 216 ASP A C 1
ATOM 896 O O . ASP A 1 155 ? 32.595 5.272 42.320 1.00 118.32 216 ASP A O 1
ATOM 901 N N . LYS A 1 156 ? 30.570 6.386 42.230 1.00 108.31 217 LYS A N 1
ATOM 902 C CA . LYS A 1 156 ? 29.829 5.754 43.343 1.00 124.03 217 LYS A CA 1
ATOM 903 C C . LYS A 1 156 ? 29.951 4.221 43.346 1.00 154.45 217 LYS A C 1
ATOM 904 O O . LYS A 1 156 ? 29.875 3.591 44.399 1.00 119.38 217 LYS A O 1
ATOM 910 N N . ILE A 1 163 ? 29.605 10.112 52.251 1.00 135.34 224 ILE A N 1
ATOM 911 C CA . ILE A 1 163 ? 28.879 11.374 52.431 1.00 132.09 224 ILE A CA 1
ATOM 912 C C . ILE A 1 163 ? 28.582 11.555 53.925 1.00 139.39 224 ILE A C 1
ATOM 913 O O . ILE A 1 163 ? 27.863 10.732 54.503 1.00 143.06 224 ILE A O 1
ATOM 918 N N . GLU A 1 164 ? 29.166 12.599 54.562 1.00 134.44 225 GLU A N 1
ATOM 919 C CA . GLU A 1 164 ? 28.991 12.854 56.003 1.00 137.21 225 GLU A CA 1
ATOM 920 C C . GLU A 1 164 ? 27.528 13.191 56.359 1.00 136.22 225 GLU A C 1
ATOM 921 O O . GLU A 1 164 ? 26.983 14.134 55.778 1.00 131.18 225 GLU A O 1
ATOM 923 N N . PRO A 1 165 ? 26.858 12.412 57.258 1.00 134.19 226 PRO A N 1
ATOM 924 C CA . PRO A 1 165 ? 25.445 12.706 57.588 1.00 132.34 226 PRO A CA 1
ATOM 925 C C . PRO A 1 165 ? 25.266 14.102 58.173 1.00 132.63 226 PRO A C 1
ATOM 926 O O . PRO A 1 165 ? 24.291 14.785 57.855 1.00 128.02 226 PRO A O 1
ATOM 930 N N . SER A 1 166 ? 26.249 14.523 58.994 1.00 131.34 227 SER A N 1
ATOM 931 C CA . SER A 1 166 ? 26.346 15.830 59.628 1.00 130.48 227 SER A CA 1
ATOM 932 C C . SER A 1 166 ? 26.477 16.941 58.576 1.00 126.88 227 SER A C 1
ATOM 933 O O . SER A 1 166 ? 25.798 17.964 58.692 1.00 124.63 227 SER A O 1
ATOM 936 N N . LYS A 1 167 ? 27.320 16.730 57.540 1.00 119.58 228 LYS A N 1
ATOM 937 C CA . LYS A 1 167 ? 27.515 17.712 56.467 1.00 113.68 228 LYS A CA 1
ATOM 938 C C . LYS A 1 167 ? 26.274 17.870 55.570 1.00 111.07 228 LYS A C 1
ATOM 939 O O . LYS A 1 167 ? 25.959 18.989 55.150 1.00 105.87 228 LYS A O 1
ATOM 945 N N . LEU A 1 168 ? 25.570 16.747 55.311 1.00 108.64 229 LEU A N 1
ATOM 946 C CA . LEU A 1 168 ? 24.354 16.658 54.503 1.00 106.14 229 LEU A CA 1
ATOM 947 C C . LEU A 1 168 ? 23.203 17.419 55.144 1.00 112.71 229 LEU A C 1
ATOM 948 O O . LEU A 1 168 ? 22.467 18.098 54.425 1.00 111.33 229 LEU A O 1
ATOM 953 N N . THR A 1 169 ? 23.036 17.307 56.478 1.00 112.46 230 THR A N 1
ATOM 954 C CA . THR A 1 169 ? 21.968 17.994 57.209 1.00 112.77 230 THR A CA 1
ATOM 955 C C . THR A 1 169 ? 22.151 19.502 57.146 1.00 114.47 230 THR A C 1
ATOM 956 O O . THR A 1 169 ? 21.191 20.215 56.854 1.00 112.78 230 THR A O 1
ATOM 960 N N . GLU A 1 170 ? 23.395 19.970 57.372 1.00 111.04 231 GLU A N 1
ATOM 961 C CA . GLU A 1 170 ? 23.824 21.367 57.307 1.00 109.18 231 GLU A CA 1
ATOM 962 C C . GLU A 1 170 ? 23.414 21.984 55.933 1.00 107.71 231 GLU A C 1
ATOM 963 O O . GLU A 1 170 ? 22.971 23.138 55.890 1.00 106.65 231 GLU A O 1
ATOM 969 N N . PHE A 1 171 ? 23.530 21.184 54.835 1.00 99.60 232 PHE A N 1
ATOM 970 C CA . PHE A 1 171 ? 23.162 21.547 53.469 1.00 94.30 232 PHE A CA 1
ATOM 971 C C . PHE A 1 171 ? 21.661 21.696 53.317 1.00 96.22 232 PHE A C 1
ATOM 972 O O . PHE A 1 171 ? 21.218 22.721 52.798 1.00 93.37 232 PHE A O 1
ATOM 980 N N . ILE A 1 172 ? 20.880 20.689 53.777 1.00 94.72 233 ILE A N 1
ATOM 981 C CA . ILE A 1 172 ? 19.409 20.702 53.722 1.00 95.28 233 ILE A CA 1
ATOM 982 C C . ILE A 1 172 ? 18.838 21.832 54.619 1.00 100.08 233 ILE A C 1
ATOM 983 O O . ILE A 1 172 ? 17.727 22.323 54.370 1.00 100.31 233 ILE A O 1
ATOM 988 N N . ASN A 1 173 ? 19.634 22.278 55.616 1.00 96.10 234 ASN A N 1
ATOM 989 C CA . ASN A 1 173 ? 19.307 23.402 56.488 1.00 96.40 234 ASN A CA 1
ATOM 990 C C . ASN A 1 173 ? 19.421 24.746 55.721 1.00 94.03 234 ASN A C 1
ATOM 991 O O . ASN A 1 173 ? 18.517 25.590 55.795 1.00 92.98 234 ASN A O 1
ATOM 996 N N . VAL A 1 174 ? 20.506 24.908 54.939 1.00 87.05 235 VAL A N 1
ATOM 997 C CA . VAL A 1 174 ? 20.716 26.080 54.087 1.00 82.63 235 VAL A CA 1
ATOM 998 C C . VAL A 1 174 ? 19.595 26.083 53.041 1.00 86.16 235 VAL A C 1
ATOM 999 O O . VAL A 1 174 ? 18.928 27.109 52.851 1.00 86.45 235 VAL A O 1
ATOM 1003 N N . LEU A 1 175 ? 19.324 24.918 52.439 1.00 81.42 236 LEU A N 1
ATOM 1004 C CA . LEU A 1 175 ? 18.276 24.834 51.433 1.00 80.13 236 LEU A CA 1
ATOM 1005 C C . LEU A 1 175 ? 16.899 25.224 51.978 1.00 87.78 236 LEU A C 1
ATOM 1006 O O . LEU A 1 175 ? 16.207 25.988 51.309 1.00 87.60 236 LEU A O 1
ATOM 1011 N N . SER A 1 176 ? 16.532 24.775 53.201 1.00 87.54 237 SER A N 1
ATOM 1012 C CA . SER A 1 176 ? 15.234 25.140 53.779 1.00 90.18 237 SER A CA 1
ATOM 1013 C C . SER A 1 176 ? 15.144 26.648 54.098 1.00 92.07 237 SER A C 1
ATOM 1014 O O . SER A 1 176 ? 14.061 27.212 54.000 1.00 93.20 237 SER A O 1
ATOM 1017 N N . VAL A 1 177 ? 16.273 27.307 54.402 1.00 85.94 238 VAL A N 1
ATOM 1018 C CA . VAL A 1 177 ? 16.280 28.753 54.656 1.00 85.66 238 VAL A CA 1
ATOM 1019 C C . VAL A 1 177 ? 16.101 29.555 53.356 1.00 87.54 238 VAL A C 1
ATOM 1020 O O . VAL A 1 177 ? 15.446 30.594 53.378 1.00 87.64 238 VAL A O 1
ATOM 1024 N N . LEU A 1 178 ? 16.658 29.062 52.225 1.00 82.15 239 LEU A N 1
ATOM 1025 C CA . LEU A 1 178 ? 16.531 29.727 50.922 1.00 79.70 239 LEU A CA 1
ATOM 1026 C C . LEU A 1 178 ? 15.111 29.561 50.355 1.00 86.22 239 LEU A C 1
ATOM 1027 O O . LEU A 1 178 ? 14.643 30.385 49.549 1.00 86.42 239 LEU A O 1
ATOM 1032 N N . GLU A 1 179 ? 14.428 28.493 50.810 1.00 83.68 240 GLU A N 1
ATOM 1033 C CA . GLU A 1 179 ? 13.053 28.152 50.461 1.00 85.14 240 GLU A CA 1
ATOM 1034 C C . GLU A 1 179 ? 12.147 29.235 51.054 1.00 89.35 240 GLU A C 1
ATOM 1035 O O . GLU A 1 179 ? 11.258 29.727 50.368 1.00 89.64 240 GLU A O 1
ATOM 1041 N N . LYS A 1 180 ? 12.428 29.626 52.322 1.00 85.86 241 LYS A N 1
ATOM 1042 C CA . LYS A 1 180 ? 11.744 30.655 53.115 1.00 87.29 241 LYS A CA 1
ATOM 1043 C C . LYS A 1 180 ? 11.970 32.049 52.517 1.00 93.06 241 LYS A C 1
ATOM 1044 O O . LYS A 1 180 ? 11.105 32.921 52.647 1.00 95.76 241 LYS A O 1
ATOM 1050 N N . SER A 1 181 ? 13.128 32.255 51.858 1.00 87.81 242 SER A N 1
ATOM 1051 C CA . SER A 1 181 ? 13.482 33.536 51.263 1.00 86.97 242 SER A CA 1
ATOM 1052 C C . SER A 1 181 ? 12.896 33.709 49.889 1.00 92.65 242 SER A C 1
ATOM 1053 O O . SER A 1 181 ? 13.174 32.929 48.971 1.00 92.31 242 SER A O 1
ATOM 1056 N N . ASN A 1 182 ? 12.131 34.767 49.724 1.00 91.76 243 ASN A N 1
ATOM 1057 C CA . ASN A 1 182 ? 11.680 35.163 48.403 1.00 93.22 243 ASN A CA 1
ATOM 1058 C C . ASN A 1 182 ? 12.893 35.986 47.940 1.00 96.77 243 ASN A C 1
ATOM 1059 O O . ASN A 1 182 ? 13.685 36.431 48.794 1.00 98.13 243 ASN A O 1
ATOM 1064 N N . ASN A 1 183 ? 13.102 36.112 46.623 1.00 89.06 244 ASN A N 1
ATOM 1065 C CA . ASN A 1 183 ? 14.248 36.827 46.043 1.00 85.43 244 ASN A CA 1
ATOM 1066 C C . ASN A 1 183 ? 15.486 35.960 45.933 1.00 84.15 244 ASN A C 1
ATOM 1067 O O . ASN A 1 183 ? 16.428 36.361 45.272 1.00 82.80 244 ASN A O 1
ATOM 1072 N N . ILE A 1 184 ? 15.484 34.764 46.534 1.00 79.59 245 ILE A N 1
ATOM 1073 C CA . ILE A 1 184 ? 16.574 33.769 46.425 1.00 76.23 245 ILE A CA 1
ATOM 1074 C C . ILE A 1 184 ? 15.956 32.415 46.042 1.00 80.36 245 ILE A C 1
ATOM 1075 O O . ILE A 1 184 ? 15.040 31.931 46.737 1.00 81.89 245 ILE A O 1
ATOM 1080 N N . ALA A 1 185 ? 16.464 31.819 44.940 1.00 74.63 246 ALA A N 1
ATOM 1081 C CA . ALA A 1 185 ? 16.045 30.517 44.409 1.00 74.63 246 ALA A CA 1
ATOM 1082 C C . ALA A 1 185 ? 17.243 29.601 44.333 1.00 77.77 246 ALA A C 1
ATOM 1083 O O . ALA A 1 185 ? 18.352 30.075 44.129 1.00 77.25 246 ALA A O 1
ATOM 1085 N N . PHE A 1 186 ? 17.036 28.294 44.500 1.00 74.58 247 PHE A N 1
ATOM 1086 C CA . PHE A 1 186 ? 18.134 27.349 44.433 1.00 72.58 247 PHE A CA 1
ATOM 1087 C C . PHE A 1 186 ? 17.877 26.291 43.410 1.00 78.06 247 PHE A C 1
ATOM 1088 O O . PHE A 1 186 ? 16.741 25.866 43.220 1.00 79.27 247 PHE A O 1
ATOM 1096 N N . LYS A 1 187 ? 18.950 25.856 42.751 1.00 74.71 248 LYS A N 1
ATOM 1097 C CA . LYS A 1 187 ? 18.928 24.806 41.746 1.00 74.77 248 LYS A CA 1
ATOM 1098 C C . LYS A 1 187 ? 19.984 23.814 42.172 1.00 77.64 248 LYS A C 1
ATOM 1099 O O . LYS A 1 187 ? 21.174 24.085 42.027 1.00 76.63 248 LYS A O 1
ATOM 1105 N N . VAL A 1 188 ? 19.553 22.711 42.795 1.00 74.84 249 VAL A N 1
ATOM 1106 C CA . VAL A 1 188 ? 20.453 21.645 43.238 1.00 73.86 249 VAL A CA 1
ATOM 1107 C C . VAL A 1 188 ? 20.541 20.662 42.072 1.00 78.33 249 VAL A C 1
ATOM 1108 O O . VAL A 1 188 ? 19.509 20.173 41.606 1.00 79.95 249 VAL A O 1
ATOM 1112 N N . LEU A 1 189 ? 21.756 20.442 41.550 1.00 72.70 250 LEU A N 1
ATOM 1113 C CA . LEU A 1 189 ? 21.966 19.551 40.411 1.00 72.68 250 LEU A CA 1
ATOM 1114 C C . LEU A 1 189 ? 22.901 18.440 40.826 1.00 77.24 250 LEU A C 1
ATOM 1115 O O . LEU A 1 189 ? 24.064 18.686 41.157 1.00 76.97 250 LEU A O 1
ATOM 1120 N N . ILE A 1 190 ? 22.351 17.226 40.910 1.00 74.70 251 ILE A N 1
ATOM 1121 C CA . ILE A 1 190 ? 23.096 16.037 41.295 1.00 75.08 251 ILE A CA 1
ATOM 1122 C C . ILE A 1 190 ? 23.264 15.161 40.062 1.00 81.16 251 ILE A C 1
ATOM 1123 O O . ILE A 1 190 ? 22.291 14.928 39.347 1.00 81.09 251 ILE A O 1
ATOM 1128 N N . TYR A 1 191 ? 24.512 14.701 39.813 1.00 79.56 252 TYR A N 1
ATOM 1129 C CA . TYR A 1 191 ? 24.919 13.826 38.713 1.00 80.69 252 TYR A CA 1
ATOM 1130 C C . TYR A 1 191 ? 25.326 12.498 39.335 1.00 89.82 252 TYR A C 1
ATOM 1131 O O . TYR A 1 191 ? 26.264 12.468 40.143 1.00 88.90 252 TYR A O 1
ATOM 1140 N N . SER A 1 192 ? 24.615 11.403 38.983 1.00 91.53 253 SER A N 1
ATOM 1141 C CA . SER A 1 192 ? 24.922 10.073 39.520 1.00 95.20 253 SER A CA 1
ATOM 1142 C C . SER A 1 192 ? 24.893 8.926 38.450 1.00 101.23 253 SER A C 1
ATOM 1143 O O . SER A 1 192 ? 24.605 9.200 37.273 1.00 100.86 253 SER A O 1
ATOM 1146 N N . ASN A 1 193 ? 25.231 7.656 38.870 1.00 99.08 254 ASN A N 1
ATOM 1147 C CA . ASN A 1 193 ? 25.283 6.408 38.069 1.00 103.75 254 ASN A CA 1
ATOM 1148 C C . ASN A 1 193 ? 26.233 6.495 36.887 1.00 133.15 254 ASN A C 1
ATOM 1149 O O . ASN A 1 193 ? 27.417 6.226 37.045 1.00 107.47 254 ASN A O 1
ATOM 1154 N N . SER A 1 198 ? 23.525 9.011 47.271 1.00 142.49 259 SER A N 1
ATOM 1155 C CA . SER A 1 198 ? 22.546 9.146 46.187 1.00 140.88 259 SER A CA 1
ATOM 1156 C C . SER A 1 198 ? 21.192 8.576 46.621 1.00 147.63 259 SER A C 1
ATOM 1157 O O . SER A 1 198 ? 20.162 9.234 46.467 1.00 145.73 259 SER A O 1
ATOM 1160 N N . SER A 1 199 ? 21.213 7.349 47.170 1.00 148.85 260 SER A N 1
ATOM 1161 C CA . SER A 1 199 ? 20.052 6.628 47.686 1.00 152.80 260 SER A CA 1
ATOM 1162 C C . SER A 1 199 ? 19.558 7.323 48.959 1.00 158.39 260 SER A C 1
ATOM 1163 O O . SER A 1 199 ? 18.362 7.592 49.084 1.00 159.48 260 SER A O 1
ATOM 1166 N N . LEU A 1 200 ? 20.505 7.654 49.873 1.00 155.03 261 LEU A N 1
ATOM 1167 C CA . LEU A 1 200 ? 20.299 8.344 51.158 1.00 156.00 261 LEU A CA 1
ATOM 1168 C C . LEU A 1 200 ? 20.029 9.842 50.966 1.00 154.17 261 LEU A C 1
ATOM 1169 O O . LEU A 1 200 ? 19.295 10.451 51.748 1.00 154.15 261 LEU A O 1
ATOM 1174 N N . LEU A 1 201 ? 20.643 10.421 49.924 1.00 145.78 262 LEU A N 1
ATOM 1175 C CA . LEU A 1 201 ? 20.531 11.821 49.532 1.00 141.08 262 LEU A CA 1
ATOM 1176 C C . LEU A 1 201 ? 19.090 12.139 49.111 1.00 145.12 262 LEU A C 1
ATOM 1177 O O . LEU A 1 201 ? 18.457 12.983 49.743 1.00 144.64 262 LEU A O 1
ATOM 1182 N N . SER A 1 202 ? 18.570 11.417 48.082 1.00 142.09 263 SER A N 1
ATOM 1183 C CA . SER A 1 202 ? 17.219 11.537 47.516 1.00 142.52 263 SER A CA 1
ATOM 1184 C C . SER A 1 202 ? 16.129 11.474 48.583 1.00 148.94 263 SER A C 1
ATOM 1185 O O . SER A 1 202 ? 15.188 12.273 48.551 1.00 148.49 263 SER A O 1
ATOM 1188 N N . THR A 1 203 ? 16.275 10.533 49.530 1.00 147.75 264 THR A N 1
ATOM 1189 C CA . THR A 1 203 ? 15.339 10.331 50.632 1.00 151.18 264 THR A CA 1
ATOM 1190 C C . THR A 1 203 ? 15.462 11.427 51.692 1.00 151.49 264 THR A C 1
ATOM 1191 O O . THR A 1 203 ? 14.448 11.789 52.284 1.00 154.06 264 THR A O 1
ATOM 1195 N N . SER A 1 204 ? 16.682 11.964 51.922 1.00 142.24 265 SER A N 1
ATOM 1196 C CA . SER A 1 204 ? 16.903 13.039 52.898 1.00 140.30 265 SER A CA 1
ATOM 1197 C C . SER A 1 204 ? 16.381 14.384 52.363 1.00 138.72 265 SER A C 1
ATOM 1198 O O . SER A 1 204 ? 15.794 15.164 53.114 1.00 138.95 265 SER A O 1
ATOM 1201 N N . LEU A 1 205 ? 16.587 14.636 51.054 1.00 130.65 266 LEU A N 1
ATOM 1202 C CA . LEU A 1 205 ? 16.146 15.840 50.346 1.00 126.59 266 LEU A CA 1
ATOM 1203 C C . LEU A 1 205 ? 14.621 15.845 50.234 1.00 131.29 266 LEU A C 1
ATOM 1204 O O . LEU A 1 205 ? 14.007 16.896 50.405 1.00 130.18 266 LEU A O 1
ATOM 1209 N N . LYS A 1 206 ? 14.009 14.671 49.988 1.00 130.27 267 LYS A N 1
ATOM 1210 C CA . LYS A 1 206 ? 12.555 14.548 49.887 1.00 133.27 267 LYS A CA 1
ATOM 1211 C C . LYS A 1 206 ? 11.858 14.752 51.249 1.00 138.86 267 LYS A C 1
ATOM 1212 O O . LYS A 1 206 ? 10.900 15.530 51.334 1.00 139.42 267 LYS A O 1
ATOM 1214 N N . LYS A 1 207 ? 12.372 14.085 52.309 1.00 135.74 268 LYS A N 1
ATOM 1215 C CA . LYS A 1 207 ? 11.821 14.111 53.670 1.00 138.81 268 LYS A CA 1
ATOM 1216 C C . LYS A 1 207 ? 11.911 15.452 54.392 1.00 138.57 268 LYS A C 1
ATOM 1217 O O . LYS A 1 207 ? 10.957 15.828 55.081 1.00 141.59 268 LYS A O 1
ATOM 1219 N N . LYS A 1 208 ? 13.051 16.155 54.263 1.00 128.29 269 LYS A N 1
ATOM 1220 C CA . LYS A 1 208 ? 13.298 17.418 54.972 1.00 125.73 269 LYS A CA 1
ATOM 1221 C C . LYS A 1 208 ? 12.903 18.728 54.212 1.00 122.52 269 LYS A C 1
ATOM 1222 O O . LYS A 1 208 ? 12.814 19.783 54.847 1.00 120.63 269 LYS A O 1
ATOM 1228 N N . LEU A 1 209 ? 12.696 18.672 52.877 1.00 129.36 270 LEU A N 1
ATOM 1229 C CA . LEU A 1 209 ? 12.362 19.869 52.086 1.00 125.88 270 LEU A CA 1
ATOM 1230 C C . LEU A 1 209 ? 10.960 19.876 51.479 1.00 129.17 270 LEU A C 1
ATOM 1231 O O . LEU A 1 209 ? 10.323 18.819 51.336 1.00 130.23 270 LEU A O 1
ATOM 1236 N N . ASN A 1 210 ? 10.500 21.090 51.097 1.00 123.43 271 ASN A N 1
ATOM 1237 C CA . ASN A 1 210 ? 9.193 21.325 50.492 1.00 123.34 271 ASN A CA 1
ATOM 1238 C C . ASN A 1 210 ? 9.267 21.398 48.973 1.00 122.29 271 ASN A C 1
ATOM 1239 O O . ASN A 1 210 ? 8.242 21.316 48.299 1.00 121.83 271 ASN A O 1
ATOM 1244 N N . THR A 1 211 ? 10.487 21.487 48.437 1.00 115.85 272 THR A N 1
ATOM 1245 C CA . THR A 1 211 ? 10.733 21.510 47.002 1.00 112.82 272 THR A CA 1
ATOM 1246 C C . THR A 1 211 ? 10.764 20.072 46.512 1.00 119.09 272 THR A C 1
ATOM 1247 O O . THR A 1 211 ? 11.539 19.263 47.029 1.00 117.92 272 THR A O 1
ATOM 1251 N N . LYS A 1 212 ? 9.881 19.746 45.550 1.00 119.07 273 LYS A N 1
ATOM 1252 C CA . LYS A 1 212 ? 9.798 18.408 44.962 1.00 120.15 273 LYS A CA 1
ATOM 1253 C C . LYS A 1 212 ? 10.916 18.259 43.951 1.00 123.48 273 LYS A C 1
ATOM 1254 O O . LYS A 1 212 ? 11.170 19.189 43.183 1.00 121.81 273 LYS A O 1
ATOM 1260 N N . TYR A 1 213 ? 11.600 17.106 43.970 1.00 121.12 274 TYR A N 1
ATOM 1261 C CA . TYR A 1 213 ? 12.712 16.839 43.070 1.00 118.76 274 TYR A CA 1
ATOM 1262 C C . TYR A 1 213 ? 12.281 16.173 41.777 1.00 120.12 274 TYR A C 1
ATOM 1263 O O . TYR A 1 213 ? 11.358 15.357 41.770 1.00 122.50 274 TYR A O 1
ATOM 1272 N N . THR A 1 214 ? 12.965 16.520 40.691 1.00 112.13 275 THR A N 1
ATOM 1273 C CA . THR A 1 214 ? 12.754 15.940 39.367 1.00 110.65 275 THR A CA 1
ATOM 1274 C C . THR A 1 214 ? 13.978 15.057 39.019 1.00 110.47 275 THR A C 1
ATOM 1275 O O . THR A 1 214 ? 15.040 15.200 39.638 1.00 108.16 275 THR A O 1
ATOM 1279 N N . VAL A 1 215 ? 13.791 14.093 38.091 1.00 105.82 276 VAL A N 1
ATOM 1280 C CA . VAL A 1 215 ? 14.826 13.151 37.640 1.00 103.02 276 VAL A CA 1
ATOM 1281 C C . VAL A 1 215 ? 14.921 13.131 36.100 1.00 104.10 276 VAL A C 1
ATOM 1282 O O . VAL A 1 215 ? 13.901 13.120 35.402 1.00 103.59 276 VAL A O 1
ATOM 1286 N N . PHE A 1 216 ? 16.162 13.156 35.587 1.00 98.92 277 PHE A N 1
ATOM 1287 C CA . PHE A 1 216 ? 16.442 13.048 34.166 1.00 97.37 277 PHE A CA 1
ATOM 1288 C C . PHE A 1 216 ? 17.265 11.800 33.864 1.00 103.12 277 PHE A C 1
ATOM 1289 O O . PHE A 1 216 ? 18.428 11.695 34.270 1.00 100.93 277 PHE A O 1
ATOM 1297 N N . GLU A 1 217 ? 16.623 10.840 33.173 1.00 103.31 278 GLU A N 1
ATOM 1298 C CA . GLU A 1 217 ? 17.199 9.553 32.793 1.00 104.40 278 GLU A CA 1
ATOM 1299 C C . GLU A 1 217 ? 17.964 9.677 31.479 1.00 105.25 278 GLU A C 1
ATOM 1300 O O . GLU A 1 217 ? 17.372 9.841 30.408 1.00 105.04 278 GLU A O 1
ATOM 1306 N N . MET A 1 218 ? 19.290 9.619 31.577 1.00 99.26 279 MET A N 1
ATOM 1307 C CA . MET A 1 218 ? 20.171 9.704 30.427 1.00 96.53 279 MET A CA 1
ATOM 1308 C C . MET A 1 218 ? 19.985 8.446 29.562 1.00 103.26 279 MET A C 1
ATOM 1309 O O . MET A 1 218 ? 20.147 7.324 30.057 1.00 104.03 279 MET A O 1
ATOM 1314 N N . PRO A 1 219 ? 19.535 8.618 28.296 1.00 101.67 280 PRO A N 1
ATOM 1315 C CA . PRO A 1 219 ? 19.259 7.440 27.445 1.00 103.54 280 PRO A CA 1
ATOM 1316 C C . PRO A 1 219 ? 20.486 6.597 27.103 1.00 104.90 280 PRO A C 1
ATOM 1317 O O . PRO A 1 219 ? 21.555 7.141 26.778 1.00 103.84 280 PRO A O 1
ATOM 1321 N N . ILE A 1 220 ? 20.334 5.270 27.191 1.00 100.29 281 ILE A N 1
ATOM 1322 C CA . ILE A 1 220 ? 21.393 4.325 26.849 1.00 99.27 281 ILE A CA 1
ATOM 1323 C C . ILE A 1 220 ? 21.274 4.180 25.341 1.00 102.66 281 ILE A C 1
ATOM 1324 O O . ILE A 1 220 ? 20.198 3.817 24.843 1.00 105.70 281 ILE A O 1
ATOM 1329 N N . LEU A 1 221 ? 22.341 4.522 24.604 1.00 94.80 282 LEU A N 1
ATOM 1330 C CA . LEU A 1 221 ? 22.278 4.416 23.154 1.00 93.85 282 LEU A CA 1
ATOM 1331 C C . LEU A 1 221 ? 22.506 2.984 22.729 1.00 100.46 282 LEU A C 1
ATOM 1332 O O . LEU A 1 221 ? 23.281 2.267 23.363 1.00 100.81 282 LEU A O 1
ATOM 1337 N N . THR A 1 222 ? 21.851 2.577 21.637 1.00 98.45 283 THR A N 1
ATOM 1338 C CA . THR A 1 222 ? 22.067 1.275 21.026 1.00 100.89 283 THR A CA 1
ATOM 1339 C C . THR A 1 222 ? 23.397 1.387 20.236 1.00 103.46 283 THR A C 1
ATOM 1340 O O . THR A 1 222 ? 23.821 2.498 19.895 1.00 98.45 283 THR A O 1
ATOM 1344 N N . CYS A 1 223 ? 24.038 0.245 19.919 1.00 104.22 284 CYS A N 1
ATOM 1345 C CA . CYS A 1 223 ? 25.279 0.236 19.132 1.00 102.53 284 CYS A CA 1
ATOM 1346 C C . CYS A 1 223 ? 25.122 1.044 17.829 1.00 102.29 284 CYS A C 1
ATOM 1347 O O . CYS A 1 223 ? 26.040 1.779 17.468 1.00 99.13 284 CYS A O 1
ATOM 1350 N N . ALA A 1 224 ? 23.950 0.909 17.154 1.00 98.38 285 ALA A N 1
ATOM 1351 C CA . ALA A 1 224 ? 23.578 1.592 15.919 1.00 96.72 285 ALA A CA 1
ATOM 1352 C C . ALA A 1 224 ? 23.501 3.110 16.129 1.00 96.08 285 ALA A C 1
ATOM 1353 O O . ALA A 1 224 ? 24.119 3.863 15.357 1.00 93.18 285 ALA A O 1
ATOM 1355 N N . GLN A 1 225 ? 22.771 3.553 17.189 1.00 91.42 286 GLN A N 1
ATOM 1356 C CA . GLN A 1 225 ? 22.646 4.967 17.573 1.00 88.15 286 GLN A CA 1
ATOM 1357 C C . GLN A 1 225 ? 24.060 5.553 17.812 1.00 89.60 286 GLN A C 1
ATOM 1358 O O . GLN A 1 225 ? 24.411 6.584 17.240 1.00 88.62 286 GLN A O 1
ATOM 1364 N N . GLU A 1 226 ? 24.867 4.862 18.637 1.00 84.51 287 GLU A N 1
ATOM 1365 C CA . GLU A 1 226 ? 26.232 5.214 19.009 1.00 81.19 28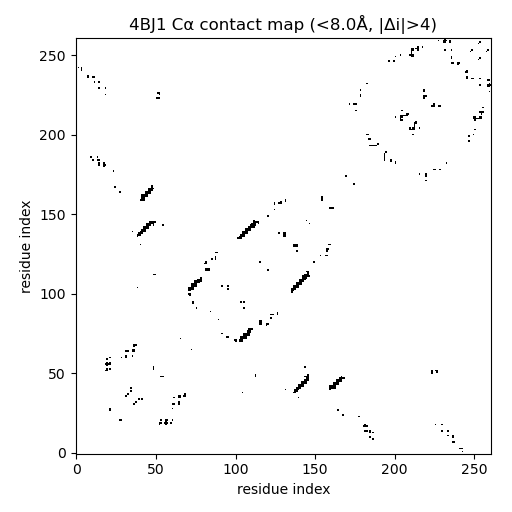7 GLU A CA 1
ATOM 1366 C C . GLU A 1 226 ? 27.095 5.436 17.735 1.00 83.13 287 GLU A C 1
ATOM 1367 O O . GLU A 1 226 ? 27.594 6.536 17.522 1.00 79.92 287 GLU A O 1
ATOM 1373 N N . GLN A 1 227 ? 27.154 4.439 16.846 1.00 82.55 288 GLN A N 1
ATOM 1374 C CA . GLN A 1 227 ? 27.870 4.475 15.567 1.00 82.07 288 GLN A CA 1
ATOM 1375 C C . GLN A 1 227 ? 27.460 5.693 14.706 1.00 87.56 288 GLN A C 1
ATOM 1376 O O . GLN A 1 227 ? 28.325 6.422 14.222 1.00 84.32 288 GLN A O 1
ATOM 1382 N N . GLU A 1 228 ? 26.141 5.938 14.586 1.00 88.07 289 GLU A N 1
ATOM 1383 C CA . GLU A 1 228 ? 25.550 7.053 13.848 1.00 87.97 289 GLU A CA 1
ATOM 1384 C C . GLU A 1 228 ? 26.006 8.406 14.407 1.00 86.87 289 GLU A C 1
ATOM 1385 O O . GLU A 1 228 ? 26.363 9.296 13.629 1.00 85.21 289 GLU A O 1
ATOM 1391 N N . TYR A 1 229 ? 26.027 8.539 15.746 1.00 81.39 290 TYR A N 1
ATOM 1392 C CA . TYR A 1 229 ? 26.429 9.768 16.426 1.00 78.27 290 TYR A CA 1
ATOM 1393 C C . TYR A 1 229 ? 27.928 9.981 16.474 1.00 79.15 290 TYR A C 1
ATOM 1394 O O . TYR A 1 229 ? 28.374 11.127 16.500 1.00 77.58 290 TYR A O 1
ATOM 1403 N N . LEU A 1 230 ? 28.714 8.901 16.465 1.00 75.27 291 LEU A N 1
ATOM 1404 C CA . LEU A 1 230 ? 30.175 9.013 16.451 1.00 72.63 291 LEU A CA 1
ATOM 1405 C C . LEU A 1 230 ? 30.627 9.534 15.085 1.00 73.89 291 LEU A C 1
ATOM 1406 O O . LEU A 1 230 ? 31.564 10.323 15.015 1.00 71.75 291 LEU A O 1
ATOM 1411 N N . LYS A 1 231 ? 29.947 9.092 14.004 1.00 70.79 292 LYS A N 1
ATOM 1412 C CA . LYS A 1 231 ? 30.207 9.518 12.635 1.00 70.15 292 LYS A CA 1
ATOM 1413 C C . LYS A 1 231 ? 29.846 10.997 12.519 1.00 72.43 292 LYS A C 1
ATOM 1414 O O . LYS A 1 231 ? 30.645 11.764 11.992 1.00 71.20 292 LYS A O 1
ATOM 1420 N N . LYS A 1 232 ? 28.690 11.419 13.101 1.00 68.33 293 LYS A N 1
ATOM 1421 C CA . LYS A 1 232 ? 28.256 12.827 13.099 1.00 66.06 293 LYS A CA 1
ATOM 1422 C C . LYS A 1 232 ? 29.307 13.731 13.722 1.00 68.99 293 LYS A C 1
ATOM 1423 O O . LYS A 1 232 ? 29.560 14.831 13.211 1.00 68.81 293 LYS A O 1
ATOM 1429 N N . MET A 1 233 ? 29.953 13.230 14.797 1.00 64.95 294 MET A N 1
ATOM 1430 C CA . MET A 1 233 ? 30.981 13.929 15.555 1.00 63.35 294 MET A CA 1
ATOM 1431 C C . MET A 1 233 ? 32.154 14.384 14.683 1.00 69.77 294 MET A C 1
ATOM 1432 O O . MET A 1 233 ? 32.684 15.470 14.919 1.00 69.83 294 MET A O 1
ATOM 1437 N N . ILE A 1 234 ? 32.560 13.567 13.686 1.00 66.58 295 ILE A N 1
ATOM 1438 C CA . ILE A 1 234 ? 33.705 13.899 12.843 1.00 65.59 295 ILE A CA 1
ATOM 1439 C C . ILE A 1 234 ? 33.272 14.464 11.457 1.00 73.76 295 ILE A C 1
ATOM 1440 O O . ILE A 1 234 ? 34.100 14.627 10.561 1.00 73.57 295 ILE A O 1
ATOM 1445 N N . LYS A 1 235 ? 31.981 14.816 11.309 1.00 72.27 296 LYS A N 1
ATOM 1446 C CA . LYS A 1 235 ? 31.477 15.463 10.098 1.00 73.11 296 LYS A CA 1
ATOM 1447 C C . LYS A 1 235 ? 31.381 16.936 10.459 1.00 75.28 296 LYS A C 1
ATOM 1448 O O . LYS A 1 235 ? 30.839 17.284 11.527 1.00 74.38 296 LYS A O 1
ATOM 1454 N N . PHE A 1 236 ? 31.945 17.794 9.593 1.00 69.59 297 PHE A N 1
ATOM 1455 C CA . PHE A 1 236 ? 31.946 19.225 9.837 1.00 67.38 297 PHE A CA 1
ATOM 1456 C C . PHE A 1 236 ? 30.994 19.972 8.920 1.00 72.51 297 PHE A C 1
ATOM 1457 O O . PHE A 1 236 ? 30.752 19.554 7.780 1.00 74.24 297 PHE A O 1
ATOM 1465 N N . THR A 1 237 ? 30.456 21.087 9.434 1.00 66.84 298 THR A N 1
ATOM 1466 C CA . THR A 1 237 ? 29.465 21.913 8.758 1.00 67.85 298 THR A CA 1
ATOM 1467 C C . THR A 1 237 ? 29.880 23.359 8.476 1.00 70.91 298 THR A C 1
ATOM 1468 O O . THR A 1 237 ? 29.093 24.092 7.850 1.00 74.38 298 THR A O 1
ATOM 1472 N N . PHE A 1 238 ? 31.081 23.777 8.920 1.00 63.20 299 PHE A N 1
ATOM 1473 C CA . PHE A 1 238 ? 31.560 25.149 8.671 1.00 63.35 299 PHE A CA 1
ATOM 1474 C C . PHE A 1 238 ? 31.880 25.332 7.172 1.00 72.91 299 PHE A C 1
ATOM 1475 O O . PHE A 1 238 ? 32.185 24.333 6.529 1.00 73.87 299 PHE A O 1
ATOM 1483 N N . ASP A 1 239 ? 31.831 26.565 6.616 1.00 72.80 300 ASP A N 1
ATOM 1484 C CA . ASP A 1 239 ? 32.078 26.801 5.168 1.00 76.80 300 ASP A CA 1
ATOM 1485 C C . ASP A 1 239 ? 31.269 25.802 4.346 1.00 86.74 300 ASP A C 1
ATOM 1486 O O . ASP A 1 239 ? 31.840 24.964 3.632 1.00 85.92 300 ASP A O 1
ATOM 1491 N N . SER A 1 240 ? 29.934 25.823 4.528 1.00 88.15 301 SER A N 1
ATOM 1492 C CA . SER A 1 240 ? 29.083 24.910 3.782 1.00 90.70 301 SER A CA 1
ATOM 1493 C C . SER A 1 240 ? 29.150 25.277 2.321 1.00 96.38 301 SER A C 1
ATOM 1494 O O . SER A 1 240 ? 29.191 26.467 1.991 1.00 96.35 301 SER A O 1
ATOM 1497 N N . GLY A 1 241 ? 29.311 24.248 1.494 1.00 93.68 302 GLY A N 1
ATOM 1498 C CA . GLY A 1 241 ? 29.391 24.367 0.048 1.00 97.09 302 GLY A CA 1
ATOM 1499 C C . GLY A 1 241 ? 30.795 24.396 -0.512 1.00 101.33 302 GLY A C 1
ATOM 1500 O O . GLY A 1 241 ? 30.976 24.211 -1.730 1.00 104.13 302 GLY A O 1
ATOM 1501 N N . SER A 1 242 ? 31.794 24.656 0.374 1.00 93.95 303 SER A N 1
ATOM 1502 C CA . SER A 1 242 ? 33.204 24.739 -0.015 1.00 92.62 303 SER A CA 1
ATOM 1503 C C . SER A 1 242 ? 33.773 23.377 -0.419 1.00 96.67 303 SER A C 1
ATOM 1504 O O . SER A 1 242 ? 33.400 22.366 0.178 1.00 95.37 303 SER A O 1
ATOM 1507 N N . LYS A 1 243 ? 34.647 23.354 -1.451 1.00 94.58 304 LYS A N 1
ATOM 1508 C CA . LYS A 1 243 ? 35.301 22.135 -1.957 1.00 94.51 304 LYS A CA 1
ATOM 1509 C C . LYS A 1 243 ? 36.236 21.516 -0.906 1.00 95.45 304 LYS A C 1
ATOM 1510 O O . LYS A 1 243 ? 36.413 20.301 -0.899 1.00 94.94 304 LYS A O 1
ATOM 1512 N N . LEU A 1 244 ? 36.803 22.339 -0.008 1.00 89.06 305 LEU A N 1
ATOM 1513 C CA . LEU A 1 244 ? 37.681 21.843 1.033 1.00 86.23 305 LEU A CA 1
ATOM 1514 C C . LEU A 1 244 ? 36.877 21.051 2.062 1.00 90.54 305 LEU A C 1
ATOM 1515 O O . LEU A 1 244 ? 37.364 20.033 2.562 1.00 90.60 305 LEU A O 1
ATOM 1520 N N . LEU A 1 245 ? 35.637 21.497 2.363 1.00 86.29 306 LEU A N 1
ATOM 1521 C CA . LEU A 1 245 ? 34.777 20.786 3.306 1.00 83.62 306 LEU A CA 1
ATOM 1522 C C . LEU A 1 245 ? 34.219 19.537 2.627 1.00 86.35 306 LEU A C 1
ATOM 1523 O O . LEU A 1 245 ? 34.108 18.488 3.268 1.00 83.90 306 LEU A O 1
ATOM 1528 N N . GLN A 1 246 ? 33.910 19.652 1.317 1.00 84.55 307 GLN A N 1
ATOM 1529 C CA . GLN A 1 246 ? 33.397 18.563 0.487 1.00 86.53 307 GLN A CA 1
ATOM 1530 C C . GLN A 1 246 ? 34.418 17.433 0.457 1.00 88.45 307 GLN A C 1
ATOM 1531 O O . GLN A 1 246 ? 34.042 16.294 0.730 1.00 88.09 307 GLN A O 1
ATOM 1537 N N . SER A 1 247 ? 35.717 17.758 0.196 1.00 84.06 308 SER A N 1
ATOM 1538 C CA . SER A 1 247 ? 36.834 16.798 0.179 1.00 83.14 308 SER A CA 1
ATOM 1539 C C . SER A 1 247 ? 36.928 16.101 1.526 1.00 84.57 308 SER A C 1
ATOM 1540 O O . SER A 1 247 ? 36.962 14.865 1.562 1.00 85.85 308 SER A O 1
ATOM 1543 N N . TYR A 1 248 ? 36.972 16.890 2.632 1.00 75.98 309 TYR A N 1
ATOM 1544 C CA . TYR A 1 248 ? 37.078 16.317 3.955 1.00 73.58 309 TYR A CA 1
ATOM 1545 C C . TYR A 1 248 ? 35.909 15.349 4.243 1.00 78.53 309 TYR A C 1
ATOM 1546 O O . TYR A 1 248 ? 36.159 14.178 4.531 1.00 79.82 309 TYR A O 1
ATOM 1555 N N . ASN A 1 249 ? 34.658 15.818 4.129 1.00 74.03 310 ASN A N 1
ATOM 1556 C CA . ASN A 1 249 ? 33.516 14.980 4.447 1.00 74.51 310 ASN A CA 1
ATOM 1557 C C . ASN A 1 249 ? 33.334 13.795 3.485 1.00 84.75 310 ASN A C 1
ATOM 1558 O O . ASN A 1 249 ? 32.952 12.717 3.949 1.00 85.94 310 ASN A O 1
ATOM 1563 N N . SER A 1 250 ? 33.650 13.951 2.187 1.00 84.21 311 SER A N 1
ATOM 1564 C CA . SER A 1 250 ? 33.538 12.819 1.264 1.00 87.44 311 SER A CA 1
ATOM 1565 C C . SER A 1 250 ? 34.485 11.687 1.655 1.00 91.89 311 SER A C 1
ATOM 1566 O O . SER A 1 250 ? 34.054 10.532 1.676 1.00 93.37 311 SER A O 1
ATOM 1569 N N . LEU A 1 251 ? 35.759 12.027 2.010 1.00 86.05 312 LEU A N 1
ATOM 1570 C CA . LEU A 1 251 ? 36.786 11.064 2.412 1.00 84.55 312 LEU A CA 1
ATOM 1571 C C . LEU A 1 251 ? 36.312 10.298 3.617 1.00 84.57 312 LEU A C 1
ATOM 1572 O O . LEU A 1 251 ? 36.366 9.071 3.598 1.00 86.04 312 LEU A O 1
ATOM 1577 N N . VAL A 1 252 ? 35.801 11.015 4.638 1.00 75.68 313 VAL A N 1
ATOM 1578 C CA . VAL A 1 252 ? 35.279 10.407 5.864 1.00 73.56 313 VAL A CA 1
ATOM 1579 C C . VAL A 1 252 ? 34.124 9.450 5.527 1.00 80.86 313 VAL A C 1
ATOM 1580 O O . VAL A 1 252 ? 34.223 8.275 5.856 1.00 82.50 313 VAL A O 1
ATOM 1584 N N . THR A 1 253 ? 33.079 9.933 4.826 1.00 79.23 314 THR A N 1
ATOM 1585 C CA . THR A 1 253 ? 31.912 9.150 4.407 1.00 82.83 314 THR A CA 1
ATOM 1586 C C . THR A 1 253 ? 32.293 7.867 3.638 1.00 92.06 314 THR A C 1
ATOM 1587 O O . THR A 1 253 ? 31.777 6.790 3.936 1.00 92.95 314 THR A O 1
ATOM 1591 N N . CYS A 1 254 ? 33.208 7.982 2.679 1.00 92.02 315 CYS A N 1
ATOM 1592 C CA . CYS A 1 254 ? 33.611 6.855 1.858 1.00 96.34 315 CYS A CA 1
ATOM 1593 C C . CYS A 1 254 ? 34.466 5.859 2.582 1.00 98.14 315 CYS A C 1
ATOM 1594 O O . CYS A 1 254 ? 34.310 4.660 2.349 1.00 101.42 315 CYS A O 1
ATOM 1597 N N . GLN A 1 255 ? 35.336 6.325 3.475 1.00 89.38 316 GLN 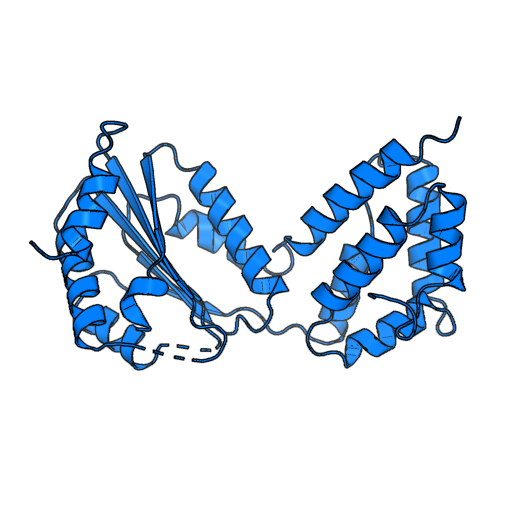A N 1
ATOM 1598 C CA . GLN A 1 255 ? 36.172 5.435 4.270 1.00 87.71 316 GLN A CA 1
ATOM 1599 C C . GLN A 1 255 ? 35.319 4.680 5.294 1.00 91.89 316 GLN A C 1
ATOM 1600 O O . GLN A 1 255 ? 35.505 3.476 5.454 1.00 94.65 316 GLN A O 1
ATOM 1606 N N . LEU A 1 256 ? 34.314 5.343 5.891 1.00 85.26 317 LEU A N 1
ATOM 1607 C CA . LEU A 1 256 ? 33.413 4.693 6.842 1.00 85.35 317 LEU A CA 1
ATOM 1608 C C . LEU A 1 256 ? 32.592 3.564 6.217 1.00 93.83 317 LEU A C 1
ATOM 1609 O O . LEU A 1 256 ? 32.252 2.618 6.917 1.00 95.46 317 LEU A O 1
ATOM 1614 N N . ASN A 1 257 ? 32.300 3.655 4.907 1.00 92.83 318 ASN A N 1
ATOM 1615 C CA . ASN A 1 257 ? 31.536 2.668 4.134 1.00 96.90 318 ASN A CA 1
ATOM 1616 C C . ASN A 1 257 ? 32.403 1.556 3.535 1.00 104.57 318 ASN A C 1
ATOM 1617 O O . ASN A 1 257 ? 31.869 0.556 3.036 1.00 109.11 318 ASN A O 1
ATOM 1622 N N . ASN A 1 258 ? 33.735 1.739 3.579 1.00 99.27 319 ASN A N 1
ATOM 1623 C CA . ASN A 1 258 ? 34.732 0.787 3.092 1.00 101.21 319 ASN A CA 1
ATOM 1624 C C . ASN A 1 258 ? 35.171 -0.016 4.313 1.00 105.61 319 ASN A C 1
ATOM 1625 O O . ASN A 1 258 ? 36.036 0.427 5.061 1.00 104.34 319 ASN A O 1
ATOM 1630 N N . LYS A 1 259 ? 34.545 -1.179 4.522 1.00 104.08 320 LYS A N 1
ATOM 1631 C CA . LYS A 1 259 ? 34.743 -2.104 5.644 1.00 103.87 320 LYS A CA 1
ATOM 1632 C C . LYS A 1 259 ? 36.203 -2.379 6.021 1.00 104.61 320 LYS A C 1
ATOM 1633 O O . LYS A 1 259 ? 36.495 -2.576 7.205 1.00 102.11 320 LYS A O 1
ATOM 1635 N N . GLU A 1 260 ? 37.108 -2.397 5.023 1.00 101.27 321 GLU A N 1
ATOM 1636 C CA . GLU A 1 260 ? 38.521 -2.708 5.239 1.00 101.02 321 GLU A CA 1
ATOM 1637 C C . GLU A 1 260 ? 39.424 -1.476 5.414 1.00 99.65 321 GLU A C 1
ATOM 1638 O O . GLU A 1 260 ? 40.650 -1.604 5.334 1.00 100.21 321 GLU A O 1
ATOM 1644 N N . SER A 1 261 ? 38.841 -0.299 5.690 1.00 90.85 322 SER A N 1
ATOM 1645 C CA . SER A 1 261 ? 39.639 0.913 5.869 1.00 86.47 322 SER A CA 1
ATOM 1646 C C . SER A 1 261 ? 40.028 1.151 7.327 1.00 90.78 322 SER A C 1
ATOM 1647 O O . SER A 1 261 ? 39.362 0.637 8.237 1.00 90.80 322 SER A O 1
ATOM 1650 N N . ASN A 1 262 ? 41.095 1.959 7.540 1.00 85.57 323 ASN A N 1
ATOM 1651 C CA . ASN A 1 262 ? 41.591 2.330 8.863 1.00 82.97 323 ASN A CA 1
ATOM 1652 C C . ASN A 1 262 ? 40.452 2.920 9.685 1.00 85.03 323 ASN A C 1
ATOM 1653 O O . ASN A 1 262 ? 40.212 2.452 10.805 1.00 84.98 323 ASN A O 1
ATOM 1658 N N . LEU A 1 263 ? 39.706 3.894 9.091 1.00 78.93 324 LEU A N 1
ATOM 1659 C CA . LEU A 1 263 ? 38.577 4.556 9.742 1.00 76.35 324 LEU A CA 1
ATOM 1660 C C . LEU A 1 263 ? 37.443 3.595 10.104 1.00 83.64 324 LEU A C 1
ATOM 1661 O O . LEU A 1 263 ? 36.982 3.625 11.251 1.00 83.48 324 LEU A O 1
ATOM 1666 N N . ALA A 1 264 ? 37.039 2.708 9.160 1.00 82.70 325 ALA A N 1
ATOM 1667 C CA . ALA A 1 264 ? 35.985 1.705 9.384 1.00 84.53 3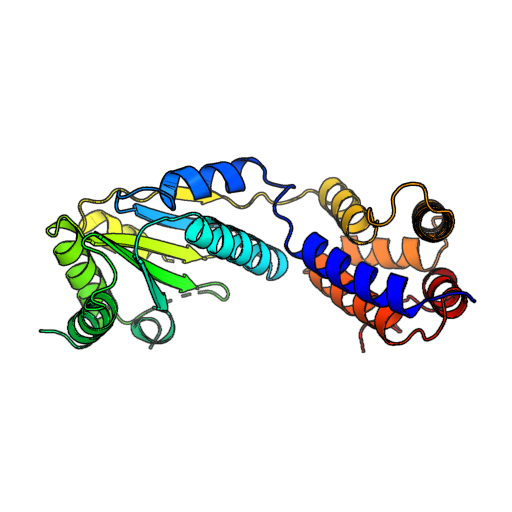25 ALA A CA 1
ATOM 1668 C C . ALA A 1 264 ? 36.377 0.703 10.468 1.00 91.25 325 ALA A C 1
ATOM 1669 O O . ALA A 1 264 ? 35.568 0.416 11.356 1.00 91.89 325 ALA A O 1
ATOM 1671 N N . ILE A 1 265 ? 37.629 0.197 10.408 1.00 88.60 326 ILE A N 1
ATOM 1672 C CA . ILE A 1 265 ? 38.206 -0.754 11.371 1.00 89.04 326 ILE A CA 1
ATOM 1673 C C . ILE A 1 265 ? 38.279 -0.085 12.754 1.00 90.08 326 ILE A C 1
ATOM 1674 O O . ILE A 1 265 ? 37.971 -0.725 13.761 1.00 91.01 326 ILE A O 1
ATOM 1679 N N . PHE A 1 266 ? 38.655 1.213 12.787 1.00 82.86 327 PHE A N 1
ATOM 1680 C CA . PHE A 1 266 ? 38.756 1.985 14.018 1.00 79.80 327 PHE A CA 1
ATOM 1681 C C . PHE A 1 266 ? 37.395 2.032 14.674 1.00 82.72 327 PHE A C 1
ATOM 1682 O O . PHE A 1 266 ? 37.296 1.782 15.872 1.00 82.19 327 PHE A O 1
ATOM 1690 N N . PHE A 1 267 ? 36.341 2.295 13.875 1.00 79.29 328 PHE A N 1
ATOM 1691 C CA . PHE A 1 267 ? 34.962 2.386 14.343 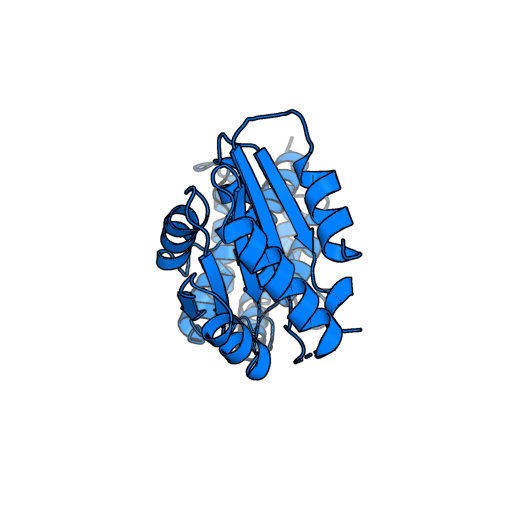1.00 78.96 328 PHE A CA 1
ATOM 1692 C C . PHE A 1 267 ? 34.430 1.056 14.863 1.00 86.91 328 PHE A C 1
ATOM 1693 O O . PHE A 1 267 ? 33.652 1.064 15.821 1.00 87.66 328 PHE A O 1
ATOM 1701 N N . GLU A 1 268 ? 34.878 -0.088 14.280 1.00 85.49 329 GLU A N 1
ATOM 1702 C CA . GLU A 1 268 ? 34.472 -1.415 14.746 1.00 88.75 329 GLU A CA 1
ATOM 1703 C C . GLU A 1 268 ? 34.939 -1.586 16.189 1.00 94.23 329 GLU A C 1
ATOM 1704 O O . GLU A 1 268 ? 34.168 -2.077 17.010 1.00 97.60 329 GLU A O 1
ATOM 1706 N N . PHE A 1 269 ? 36.156 -1.104 16.523 1.00 87.50 330 PHE A N 1
ATOM 1707 C CA . PHE A 1 269 ? 36.671 -1.146 17.893 1.00 86.63 330 PHE A CA 1
ATOM 1708 C C . PHE A 1 269 ? 35.801 -0.289 18.823 1.00 87.04 330 PHE A C 1
ATOM 1709 O O . PHE A 1 269 ? 35.530 -0.714 19.941 1.00 87.84 330 PHE A O 1
ATOM 1717 N N . LEU A 1 270 ? 35.361 0.916 18.367 1.00 79.70 331 LEU A N 1
ATOM 1718 C CA . LEU A 1 270 ? 34.507 1.818 19.169 1.00 75.72 331 LEU A CA 1
ATOM 1719 C C . LEU A 1 270 ? 33.160 1.137 19.584 1.00 83.13 331 LEU A C 1
ATOM 1720 O O . LEU A 1 270 ? 32.588 1.508 20.623 1.00 82.53 331 LEU A O 1
ATOM 1725 N N . LYS A 1 271 ? 32.712 0.084 18.822 1.00 81.59 332 LYS A N 1
ATOM 1726 C CA . LYS A 1 271 ? 31.488 -0.669 19.146 1.00 83.10 332 LYS A CA 1
ATOM 1727 C C . LYS A 1 271 ? 31.657 -1.392 20.488 1.00 89.91 332 LYS A C 1
ATOM 1728 O O . LYS A 1 271 ? 30.701 -1.456 21.266 1.00 91.76 332 LYS A O 1
ATOM 1734 N N . VAL A 1 272 ? 32.884 -1.901 20.768 1.00 85.81 333 VAL A N 1
ATOM 1735 C CA . VAL A 1 272 ? 33.216 -2.634 21.995 1.00 86.86 333 VAL A CA 1
ATOM 1736 C C . VAL A 1 272 ? 33.847 -1.742 23.088 1.00 89.59 333 VAL A C 1
ATOM 1737 O O . VAL A 1 272 ? 33.729 -2.061 24.279 1.00 90.72 333 VAL A O 1
ATOM 1741 N N . PHE A 1 273 ? 34.504 -0.639 22.697 1.00 83.57 334 PHE A N 1
ATOM 1742 C CA . PHE A 1 273 ? 35.154 0.243 23.660 1.00 81.01 334 PHE A CA 1
ATOM 1743 C C . PHE A 1 273 ? 34.136 0.905 24.647 1.00 86.70 334 PHE A C 1
ATOM 1744 O O . PHE A 1 273 ? 33.070 1.343 24.191 1.00 86.68 334 PHE A O 1
ATOM 1752 N N . PRO A 1 274 ? 34.425 0.944 25.988 1.00 84.09 335 PRO A N 1
ATOM 1753 C CA . PRO A 1 274 ? 33.460 1.521 26.944 1.00 83.67 335 PRO A CA 1
ATOM 1754 C C . PRO A 1 274 ? 33.188 3.013 26.825 1.00 86.29 335 PRO A C 1
ATOM 1755 O O . PRO A 1 274 ? 32.086 3.431 27.155 1.00 87.05 335 PRO A O 1
ATOM 1759 N N . HIS A 1 275 ? 34.159 3.811 26.381 1.00 80.56 336 HIS A N 1
ATOM 1760 C CA . HIS A 1 275 ? 33.952 5.254 26.257 1.00 77.58 336 HIS A CA 1
ATOM 1761 C C . HIS A 1 275 ? 34.310 5.686 24.828 1.00 81.94 336 HIS A C 1
ATOM 1762 O O . HIS A 1 275 ? 35.378 6.280 24.628 1.00 81.89 336 HIS A O 1
ATOM 1769 N N . PRO A 1 276 ? 33.474 5.336 23.808 1.00 77.71 337 PRO A N 1
ATOM 1770 C CA . PRO A 1 276 ? 33.863 5.615 22.409 1.00 76.10 337 PRO A CA 1
ATOM 1771 C C . PRO A 1 276 ? 34.013 7.070 22.005 1.00 77.52 337 PRO A C 1
ATOM 1772 O O . PRO A 1 276 ? 34.873 7.349 21.175 1.00 76.92 337 PRO A O 1
ATOM 1776 N N . PHE A 1 277 ? 33.188 7.985 22.557 1.00 72.10 338 PHE A N 1
ATOM 1777 C CA . PHE A 1 277 ? 33.218 9.406 22.175 1.00 68.77 338 PHE A CA 1
ATOM 1778 C C . PHE A 1 277 ? 34.539 10.073 22.542 1.00 69.58 338 PHE A C 1
ATOM 1779 O O . PHE A 1 277 ? 35.134 10.753 21.713 1.00 66.97 338 PHE A O 1
ATOM 1787 N N . THR A 1 278 ? 35.027 9.782 23.746 1.00 66.54 339 THR A N 1
ATOM 1788 C CA . THR A 1 278 ? 36.281 10.266 24.303 1.00 65.47 339 THR A CA 1
ATOM 1789 C C . THR A 1 278 ? 37.460 9.659 23.552 1.00 69.40 339 THR A C 1
ATOM 1790 O O . THR A 1 278 ? 38.350 10.413 23.160 1.00 68.26 339 THR A O 1
ATOM 1794 N N . TYR A 1 279 ? 37.460 8.315 23.314 1.00 67.16 340 TYR A N 1
ATOM 1795 C CA . TYR A 1 279 ? 38.530 7.649 22.560 1.00 67.50 340 TYR A CA 1
ATOM 1796 C C . TYR A 1 279 ? 38.615 8.266 21.142 1.00 70.51 340 TYR A C 1
ATOM 1797 O O . TYR A 1 279 ? 39.706 8.647 20.716 1.00 71.11 340 TYR A O 1
ATOM 1806 N N . LEU A 1 280 ? 37.466 8.477 20.471 1.00 65.12 341 LEU A N 1
ATOM 1807 C CA . LEU A 1 280 ? 37.436 9.100 19.145 1.00 64.10 341 LEU A CA 1
ATOM 1808 C C . LEU A 1 280 ? 37.869 10.582 19.168 1.00 69.09 341 LEU A C 1
ATOM 1809 O O . LEU A 1 280 ? 38.645 11.016 18.305 1.00 69.82 341 LEU A O 1
ATOM 1814 N N . PHE A 1 281 ? 37.367 11.346 20.151 1.00 63.47 342 PHE A N 1
ATOM 1815 C CA . PHE A 1 281 ? 37.703 12.751 20.329 1.00 60.18 342 PHE A CA 1
ATOM 1816 C C . PHE A 1 281 ? 39.211 12.899 20.539 1.00 64.14 342 PHE A C 1
ATOM 1817 O O . PHE A 1 281 ? 39.844 13.680 19.835 1.00 64.66 342 PHE A O 1
ATOM 1825 N N . ASN A 1 282 ? 39.798 12.112 21.436 1.00 60.15 343 ASN A N 1
ATOM 1826 C CA . ASN A 1 282 ? 41.225 12.247 21.677 1.00 60.89 343 ASN A CA 1
ATOM 1827 C C . ASN A 1 282 ? 42.064 11.904 20.438 1.00 68.26 343 ASN A C 1
ATOM 1828 O O . ASN A 1 282 ? 42.967 12.673 20.057 1.00 66.94 343 ASN A O 1
ATOM 1833 N N . ALA A 1 283 ? 41.720 10.780 19.782 1.00 66.95 344 ALA A N 1
ATOM 1834 C CA . ALA A 1 283 ? 42.417 10.307 18.591 1.00 67.56 344 ALA A CA 1
ATOM 1835 C C . ALA A 1 283 ? 42.321 11.351 17.479 1.00 70.86 344 ALA A C 1
ATOM 1836 O O . ALA A 1 283 ? 43.338 11.701 16.875 1.00 71.38 344 ALA A O 1
ATOM 1838 N N . TYR A 1 284 ? 41.110 11.903 17.274 1.00 64.94 345 TYR A N 1
ATOM 1839 C CA . TYR A 1 284 ? 40.837 12.869 16.225 1.00 62.72 345 TYR A CA 1
ATOM 1840 C C . TYR A 1 284 ? 41.435 14.248 16.452 1.00 66.36 345 TYR A C 1
ATOM 1841 O O . TYR A 1 284 ? 41.933 14.829 15.484 1.00 67.44 345 TYR A O 1
ATOM 1850 N N . THR A 1 285 ? 41.395 14.791 17.688 1.00 61.49 346 THR A N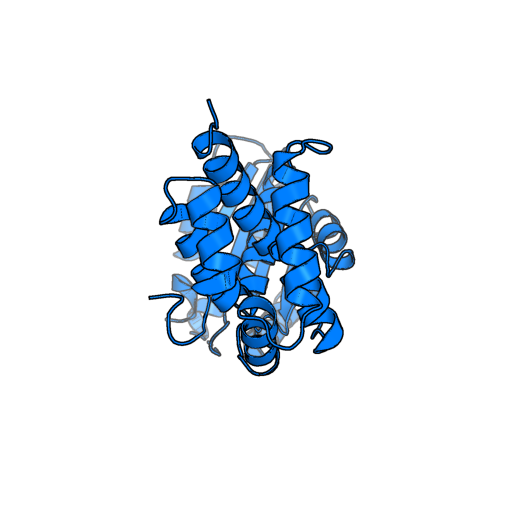 1
ATOM 1851 C CA . THR A 1 285 ? 42.024 16.096 17.931 1.00 61.02 346 THR A CA 1
ATOM 1852 C C . THR A 1 285 ? 43.541 15.995 17.625 1.00 66.81 346 THR A C 1
ATOM 1853 O O . THR A 1 285 ? 44.086 16.894 16.998 1.00 67.08 346 THR A O 1
ATOM 1857 N N . GLU A 1 286 ? 44.174 14.854 17.958 1.00 63.89 347 GLU A N 1
ATOM 1858 C CA . GLU A 1 286 ? 45.582 14.591 17.654 1.00 64.47 347 GLU A CA 1
ATOM 1859 C C . GLU A 1 286 ? 45.882 14.636 16.170 1.00 67.15 347 GLU A C 1
ATOM 1860 O O . GLU A 1 286 ? 46.767 15.389 15.784 1.00 65.57 347 GLU A O 1
ATOM 1866 N N . ILE A 1 287 ? 45.138 13.878 15.330 1.00 65.44 348 ILE A N 1
ATOM 1867 C CA . ILE A 1 287 ? 45.375 13.897 13.882 1.00 66.88 348 ILE A CA 1
ATOM 1868 C C . ILE A 1 287 ? 45.235 15.318 13.334 1.00 72.34 348 ILE A C 1
ATOM 1869 O O . ILE A 1 287 ? 46.101 15.727 12.563 1.00 75.24 348 ILE A O 1
ATOM 1874 N N . ILE A 1 288 ? 44.210 16.092 13.780 1.00 65.66 349 ILE A N 1
ATOM 1875 C CA . ILE A 1 288 ? 44.009 17.483 13.326 1.00 64.32 349 ILE A CA 1
ATOM 1876 C C . ILE A 1 288 ? 45.177 18.353 13.762 1.00 67.09 349 ILE A C 1
ATOM 1877 O O . ILE A 1 288 ? 45.813 18.946 12.911 1.00 68.20 349 ILE A O 1
ATOM 1882 N N . VAL A 1 289 ? 45.470 18.404 15.075 1.00 62.50 350 VAL A N 1
ATOM 1883 C CA . VAL A 1 289 ? 46.560 19.182 15.687 1.00 61.28 350 VAL A CA 1
ATOM 1884 C C . VAL A 1 289 ? 47.933 18.851 15.043 1.00 68.41 350 VAL A C 1
ATOM 1885 O O . VAL A 1 289 ? 48.590 19.767 14.550 1.00 69.37 350 VAL A O 1
ATOM 1889 N N . GLN A 1 290 ? 48.330 17.553 15.007 1.00 65.22 351 GLN A N 1
ATOM 1890 C CA . GLN A 1 290 ? 49.613 17.100 14.455 1.00 66.19 351 GLN A CA 1
ATOM 1891 C C . GLN A 1 290 ? 49.810 17.345 12.968 1.00 69.61 351 GLN A C 1
ATOM 1892 O O . GLN A 1 290 ? 50.953 17.392 12.537 1.00 70.97 351 GLN A O 1
ATOM 1898 N N . SER A 1 291 ? 48.733 17.438 12.179 1.00 65.26 352 SER A N 1
ATOM 1899 C CA . SER A 1 291 ? 48.845 17.674 10.744 1.00 66.38 352 SER A CA 1
ATOM 1900 C C . SER A 1 291 ? 49.171 19.129 10.478 1.00 72.16 352 SER A C 1
ATOM 1901 O O . SER A 1 291 ? 48.571 20.007 11.095 1.00 72.08 352 SER A O 1
ATOM 1904 N N . ARG A 1 292 ? 50.121 19.383 9.556 1.00 69.36 353 ARG A N 1
ATOM 1905 C CA . ARG A 1 292 ? 50.538 20.735 9.205 1.00 68.84 353 ARG A CA 1
ATOM 1906 C C . ARG A 1 292 ? 49.981 21.193 7.853 1.00 70.36 353 ARG A C 1
ATOM 1907 O O . ARG A 1 292 ? 50.025 22.384 7.535 1.00 69.43 353 ARG A O 1
ATOM 1915 N N . THR A 1 293 ? 49.446 20.244 7.063 1.00 66.09 354 THR A N 1
ATOM 1916 C CA . THR A 1 293 ? 48.812 20.516 5.773 1.00 66.31 354 THR A CA 1
ATOM 1917 C C . THR A 1 293 ? 47.515 19.722 5.640 1.00 70.73 354 THR A C 1
ATOM 1918 O O . THR A 1 293 ? 47.314 18.746 6.373 1.00 68.11 354 THR A O 1
ATOM 1922 N N . PHE A 1 294 ? 46.632 20.139 4.701 1.00 70.82 355 PHE A N 1
ATOM 1923 C CA . PHE A 1 294 ? 45.364 19.451 4.466 1.00 71.07 355 PHE A CA 1
ATOM 1924 C C . PHE A 1 294 ? 45.586 18.005 3.980 1.00 77.99 355 PHE A C 1
ATOM 1925 O O . PHE A 1 294 ? 44.865 17.083 4.400 1.00 76.16 355 PHE A O 1
ATOM 1933 N N . ASP A 1 295 ? 46.630 17.814 3.148 1.00 77.30 356 ASP A N 1
ATOM 1934 C CA . ASP A 1 295 ? 46.994 16.514 2.592 1.00 79.08 356 ASP A CA 1
ATOM 1935 C C . ASP A 1 295 ? 47.524 15.565 3.672 1.00 82.93 356 ASP A C 1
ATOM 1936 O O . ASP A 1 295 ? 47.165 14.382 3.684 1.00 83.72 356 ASP A O 1
ATOM 1941 N N . GLU A 1 296 ? 48.289 16.105 4.631 1.00 77.63 357 GLU A N 1
ATOM 1942 C CA . GLU A 1 296 ? 48.794 15.364 5.780 1.00 76.84 357 GLU A CA 1
ATOM 1943 C C . GLU A 1 296 ? 47.584 14.821 6.558 1.00 80.32 357 GLU A C 1
ATOM 1944 O O . GLU A 1 296 ? 47.587 13.643 6.929 1.00 81.21 357 GLU A O 1
ATOM 1950 N N . LEU A 1 297 ? 46.529 15.669 6.763 1.00 74.16 358 LEU A N 1
ATOM 1951 C CA . LEU A 1 297 ? 45.312 15.270 7.470 1.00 71.29 358 LEU A CA 1
ATOM 1952 C C . LEU A 1 297 ? 44.632 14.094 6.790 1.00 76.77 358 LEU A C 1
ATOM 1953 O O . LEU A 1 297 ? 44.402 13.078 7.441 1.00 75.43 358 LEU A O 1
ATOM 1958 N N . LEU A 1 298 ? 44.372 14.204 5.475 1.00 77.14 359 LEU A N 1
ATOM 1959 C CA . LEU A 1 298 ? 43.709 13.155 4.685 1.00 79.26 359 LEU A CA 1
ATOM 1960 C C . LEU A 1 298 ? 44.487 11.851 4.703 1.00 83.16 359 LEU A C 1
ATOM 1961 O O . LEU A 1 298 ? 43.888 10.779 4.794 1.00 83.42 359 LEU A O 1
ATOM 1966 N N . ASP A 1 299 ? 45.827 11.956 4.677 1.00 79.93 360 ASP A N 1
ATOM 1967 C CA . ASP A 1 299 ? 46.758 10.834 4.741 1.00 80.97 360 ASP A CA 1
ATOM 1968 C C . ASP A 1 299 ? 46.625 10.091 6.065 1.00 81.86 360 ASP A C 1
ATOM 1969 O O . ASP A 1 299 ? 46.696 8.874 6.080 1.00 83.67 360 ASP A O 1
ATOM 1974 N N . LYS A 1 300 ? 46.458 10.815 7.173 1.00 74.81 361 LYS A N 1
ATOM 1975 C CA . LYS A 1 300 ? 46.318 10.229 8.499 1.00 72.41 361 LYS A CA 1
ATOM 1976 C C . LYS A 1 300 ? 45.003 9.486 8.641 1.00 77.86 361 LYS A C 1
ATOM 1977 O O . LYS A 1 300 ? 45.011 8.343 9.092 1.00 79.09 361 LYS A O 1
ATOM 1983 N N . ILE A 1 301 ? 43.891 10.076 8.155 1.00 74.38 362 ILE A N 1
ATOM 1984 C CA . ILE A 1 301 ? 42.554 9.450 8.179 1.00 74.66 362 ILE A CA 1
ATOM 1985 C C . ILE A 1 301 ? 42.527 8.132 7.337 1.00 80.93 362 ILE A C 1
ATOM 1986 O O . ILE A 1 301 ? 41.969 7.101 7.751 1.00 81.18 362 ILE A O 1
ATOM 1991 N N . ARG A 1 302 ? 43.185 8.177 6.182 1.00 78.84 363 ARG A N 1
ATOM 1992 C CA . ARG A 1 302 ? 43.262 7.070 5.242 1.00 81.32 363 ARG A CA 1
ATOM 1993 C C . ARG A 1 302 ? 44.235 5.963 5.709 1.00 87.90 363 ARG A C 1
ATOM 1994 O O . ARG A 1 302 ? 43.879 4.774 5.696 1.00 89.34 363 ARG A O 1
ATOM 2002 N N . ASN A 1 303 ? 45.439 6.368 6.169 1.00 84.49 364 ASN A N 1
ATOM 2003 C CA . ASN A 1 303 ? 46.554 5.472 6.442 1.00 86.41 364 ASN A CA 1
ATOM 2004 C C . ASN A 1 303 ? 47.118 5.406 7.866 1.00 91.25 364 ASN A C 1
ATOM 2005 O O . ASN A 1 303 ? 47.694 4.374 8.209 1.00 93.37 364 ASN A O 1
ATOM 2010 N N . ARG A 1 304 ? 47.018 6.460 8.671 1.00 86.35 365 ARG A N 1
ATOM 2011 C CA . ARG A 1 304 ? 47.651 6.419 9.991 1.00 86.24 365 ARG A CA 1
ATOM 2012 C C . ARG A 1 304 ? 46.725 6.170 11.183 1.00 89.45 365 ARG A C 1
ATOM 2013 O O . ARG A 1 304 ? 47.247 5.785 12.228 1.00 91.11 365 ARG A O 1
ATOM 2021 N N . LEU A 1 305 ? 45.393 6.404 11.070 1.00 84.32 366 LEU A N 1
ATOM 2022 C CA . LEU A 1 305 ? 44.443 6.230 12.192 1.00 82.99 366 LEU A CA 1
ATOM 2023 C C . LEU A 1 305 ? 44.166 4.774 12.498 1.00 91.76 366 LEU A C 1
ATOM 2024 O O . LEU A 1 305 ? 43.436 4.121 11.761 1.00 94.35 366 LEU A O 1
ATOM 2029 N N . THR A 1 306 ? 44.765 4.261 13.579 1.00 88.96 367 THR A N 1
ATOM 2030 C CA . THR A 1 306 ? 44.589 2.892 14.069 1.00 90.69 367 THR A CA 1
ATOM 2031 C C . THR A 1 306 ? 44.519 2.945 15.581 1.00 93.07 367 THR A C 1
ATOM 2032 O O . THR A 1 306 ? 44.887 3.961 16.163 1.00 90.18 367 THR A O 1
ATOM 2036 N N . ILE A 1 307 ? 44.053 1.865 16.233 1.00 92.02 368 ILE A N 1
ATOM 2037 C CA . ILE A 1 307 ? 43.974 1.864 17.698 1.00 91.16 368 ILE A CA 1
ATOM 2038 C C . ILE A 1 307 ? 45.375 1.696 18.289 1.00 96.35 368 ILE A C 1
ATOM 2039 O O . ILE A 1 307 ? 45.626 2.156 19.400 1.00 96.23 368 ILE A O 1
ATOM 2044 N N . LYS A 1 308 ? 46.302 1.125 17.498 1.00 94.04 369 LYS A N 1
ATOM 2045 C CA . LYS A 1 308 ? 47.706 0.958 17.859 1.00 94.88 369 LYS A CA 1
ATOM 2046 C C . LYS A 1 308 ? 48.489 2.286 17.734 1.00 97.22 369 LYS A C 1
ATOM 2047 O O . LYS A 1 308 ? 49.585 2.382 18.284 1.00 98.10 369 LYS A O 1
ATOM 2049 N N . ASN A 1 309 ? 47.924 3.317 17.055 1.00 91.85 370 ASN A N 1
ATOM 2050 C CA . ASN A 1 309 ? 48.603 4.614 16.865 1.00 90.45 370 ASN A CA 1
ATOM 2051 C C . ASN A 1 309 ? 47.990 5.802 17.588 1.00 93.15 370 ASN A C 1
ATOM 2052 O O . ASN A 1 309 ? 48.731 6.722 17.930 1.00 92.98 370 ASN A O 1
ATOM 2057 N N . TYR A 1 310 ? 46.655 5.830 17.754 1.00 88.55 371 TYR A N 1
ATOM 2058 C CA . TYR A 1 310 ? 45.939 6.972 18.320 1.00 85.92 371 TYR A CA 1
ATOM 2059 C C . TYR A 1 310 ? 44.874 6.638 19.352 1.00 90.68 371 TYR A C 1
ATOM 2060 O O . TYR A 1 310 ? 44.077 5.728 19.125 1.00 92.83 371 TYR A O 1
ATOM 2069 N N . PRO A 1 311 ? 44.730 7.430 20.436 1.00 85.74 372 PRO A N 1
ATOM 2070 C CA . PRO A 1 311 ? 45.573 8.553 20.893 1.00 85.23 372 PRO A CA 1
ATOM 2071 C C . PRO A 1 311 ? 46.949 8.075 21.417 1.00 95.91 372 PRO A C 1
ATOM 2072 O O . PRO A 1 311 ? 47.216 6.878 21.406 1.00 99.48 372 PRO A O 1
ATOM 2076 N N . HIS A 1 312 ? 47.832 8.993 21.854 1.00 92.98 373 HIS A N 1
ATOM 2077 C CA . HIS A 1 312 ? 49.112 8.633 22.473 1.00 133.58 373 HIS A CA 1
ATOM 2078 C C . HIS A 1 312 ? 49.431 9.564 23.624 1.00 152.77 373 HIS A C 1
ATOM 2079 O O . HIS A 1 312 ? 48.560 9.795 24.463 1.00 108.93 373 HIS A O 1
#

Solvent-accessible surface area: 13161 Å² total; per-residue (Å²): 128,103,150,12,121,106,3,39,58,65,0,52,134,24,0,20,82,32,21,50,40,20,88,34,6,97,68,0,56,64,25,2,57,133,14,2,36,44,83,64,38,20,1,4,9,0,37,8,3,78,59,92,12,15,37,29,0,0,47,122,15,2,60,104,18,16,84,131,25,133,51,25,39,15,74,2,118,0,39,113,23,0,65,171,136,33,98,0,32,136,78,0,59,75,94,11,104,39,151,134,45,143,43,16,2,0,11,0,25,9,59,19,36,155,150,78,25,104,83,48,9,56,31,2,2,68,0,0,32,59,0,44,167,32,124,61,29,1,0,2,1,1,2,0,2,101,23,79,86,4,21,90,30,1,50,91,107,13,135,17,178,88,32,73,23,114,1,50,121,44,79,61,76,67,27,15,83,53,0,70,110,5,0,62,4,94,31,56,94,65,40,76,54,15,109,53,0,30,58,27,0,53,81,24,25,124,79,81,151,9,32,0,14,93,1,5,55,53,0,110,123,58,84,70,10,22,32,39,0,48,61,0,0,26,36,0,0,79,65,0,200,67,15,104,63,0,23,58,19,0,101,91,97,0,44,82,99,49,0,39,156

Organism: Saccharomyces cerevisiae (strain ATCC 204508 / S288c) (NCBI:txid559292)

InterPro domains:
  IPR049044 RIF2, ASCE domain [PF21449] (186-277)
  IPR049045 RIF2, AAA+ lid domain [PF21450] (284-368)

Sequence (261 aa):
HVFYQKFKSMALQELGTNYLSISYVPSLSKFLSKNLRSMKNCIVFFDKVEHIHQYAGIDRAVSETLSLVDINVVIIEMNDYLMKTSDLMMMVMRKINNDESIDHIVYFKFEQLDKIEPSKLTEFINVLSVLEKSNNIAFKVLIYSNSSLLSTSLKKKLNTKYTVFEMPILTCAQEQEYLKKMIKFTFDSGSKLLQSYNSLVTCQLNNKESNLAIFFEFLKVFPHPFTYLFNAYTEIIVQSRTFDELLDKIRNRLTIKNYPH

GO terms:
  GO:0000781 chromosome, telomeric region (C, IDA)
  GO:0042162 telomeric repeat DNA binding (F, IDA)
  GO:0016233 telomere capping (P, IMP)
  GO:0007004 telomere maintenance via telomerase (P, IMP)
  GO:0070187 shelterin complex (C, IPI)
  GO:0005515 protein binding (F, IPI)

B-factor: mean 95.39, std 23.51, range [33.98, 178.85]